Protein AF-A0A9P0ZBB9-F1 (afdb_monomer_lite)

Sequence (266 aa):
MVEVSNIQNALSFEIEGRIISFSVSDFSHIMGFPYDEIVSIVHDNDSERGDIWNTYFPDCKTKVKRRDIKSVFQSIQRGRKPEENIVKLSLLYVLSHAFLAAEGQVSIHSTYLNLVDDLAAFNSYPWGRVIWDDMVGYFKASLKSIESNPSHYNVYGCVIALQVWAFESFPALKVINLAHLVDPCSEPSILKWSSTAKPSSESLKDAIFCNKGFLFTPISQSDSVRELDNPPKPVPLKKKGVSNLLMNLKIDLPHHYLILQQVLMP

Secondary structure (DSSP, 8-state):
-EE--SSTTEEEEEETTEEEEEEHHHHHHHH-----S--------TTPPPHHHHHH-TT-SS--BHHHHHHHHHHHTTS---HHHHHHHHHHHHIIIIIS---TTSBPPHHHHHHTT-HHHHHHS-HHHHHHHHHHHHHHHHHHHHHH-TTS----S-HHHHHHHHHHH-THHHHTTSEEES-TT-SSGGGTEEESSPPPHHHHIIIIIT-TT---------S-S----PPPPPPP------TTGGGG----HHHHHHHHHHHH--

Organism: Cuscuta europaea (NCBI:txid41803)

Foldseek 3Di:
DWDDDPDLFWTWDQFLNDIDIDGLVLLCLQVVADDDPDDDPPPDPLPDAAPLCVPQPVVVPRFDFLLSLVVSLVVPVVDDDPPLSNLLSLVVNCCDPAAQNDDRRDTDRRVSNRVSNPVVSVVPDRSSVVQSNSQVVQVVVQVVVCVVPVPDGDGGGNVLSVVLQCVVFFVLCVVLQQKDFPDPPDPRSSLRIDGPDQDALVSCCPRTRVDSPTGTDHDDPPPDDDDDDDDDDDDDDDDDDDSCPSRPPDDPCPVSVVSCCVNVPD

Structure (mmCIF, N/CA/C/O backbone):
data_AF-A0A9P0ZBB9-F1
#
_entry.id   AF-A0A9P0ZBB9-F1
#
loop_
_atom_site.group_PDB
_atom_site.id
_atom_site.type_symbol
_atom_site.label_atom_id
_atom_site.label_alt_id
_atom_site.label_comp_id
_atom_site.label_asym_id
_atom_site.label_entity_id
_atom_site.label_seq_id
_atom_site.pdbx_PDB_ins_code
_atom_site.Cartn_x
_atom_site.Cartn_y
_atom_site.Cartn_z
_atom_site.occupancy
_atom_site.B_iso_or_equiv
_atom_site.auth_seq_id
_atom_site.auth_comp_id
_atom_site.auth_asym_id
_atom_site.auth_atom_id
_atom_site.pdbx_PDB_model_num
ATOM 1 N N . MET A 1 1 ? -9.066 6.753 19.854 1.00 34.66 1 MET A N 1
ATOM 2 C CA . MET A 1 1 ? -7.807 7.532 19.746 1.00 34.66 1 MET A CA 1
ATOM 3 C C . MET A 1 1 ? -6.799 6.690 18.973 1.00 34.66 1 MET A C 1
ATOM 5 O O . MET A 1 1 ? -6.802 5.492 19.193 1.00 34.66 1 MET A O 1
ATOM 9 N N . VAL A 1 2 ? -6.050 7.221 18.000 1.00 41.28 2 VAL A N 1
ATOM 10 C CA . VAL A 1 2 ? -5.020 6.436 17.296 1.00 41.28 2 VAL A CA 1
ATOM 11 C C . VAL A 1 2 ? -3.707 6.892 17.881 1.00 41.28 2 VAL A C 1
ATOM 13 O O . VAL A 1 2 ? -3.291 8.022 17.642 1.00 41.28 2 VAL A O 1
ATOM 16 N N . GLU A 1 3 ? -3.099 6.041 18.689 1.00 40.53 3 GLU A N 1
ATOM 17 C CA . GLU A 1 3 ? -1.760 6.280 19.195 1.00 40.53 3 GLU A CA 1
ATOM 18 C C . GLU A 1 3 ? -0.821 5.362 18.426 1.00 40.53 3 GLU A C 1
ATOM 20 O O . GLU A 1 3 ? -0.957 4.139 18.428 1.00 40.53 3 GLU A O 1
ATOM 25 N N . VAL A 1 4 ? 0.137 5.956 17.723 1.00 41.62 4 VAL A N 1
ATOM 26 C CA . VAL A 1 4 ? 1.250 5.181 17.186 1.00 41.62 4 VAL A CA 1
ATOM 27 C C . VAL A 1 4 ? 2.273 5.100 18.305 1.00 41.62 4 VAL A C 1
ATOM 29 O O . VAL A 1 4 ? 2.882 6.114 18.652 1.00 41.62 4 VAL A O 1
ATOM 32 N N . SER A 1 5 ? 2.404 3.925 18.920 1.00 35.09 5 SER A N 1
ATOM 33 C CA . SER A 1 5 ? 3.365 3.716 19.998 1.00 35.09 5 SER A CA 1
ATOM 34 C C . SER A 1 5 ? 4.788 3.962 19.488 1.00 35.09 5 SER A C 1
ATOM 36 O O . SER A 1 5 ? 5.097 3.842 18.301 1.00 35.09 5 SER A O 1
ATOM 38 N N . ASN A 1 6 ? 5.673 4.359 20.402 1.00 38.47 6 ASN A N 1
ATOM 39 C CA . ASN A 1 6 ? 7.039 4.798 20.105 1.00 38.47 6 ASN A CA 1
ATOM 40 C C . ASN A 1 6 ? 7.988 3.648 19.691 1.00 38.47 6 ASN A C 1
ATOM 42 O O . ASN A 1 6 ? 9.199 3.833 19.628 1.00 38.47 6 ASN A O 1
ATOM 46 N N . ILE A 1 7 ? 7.439 2.460 19.424 1.00 47.44 7 ILE A N 1
ATOM 47 C CA . ILE A 1 7 ? 8.143 1.280 18.927 1.00 47.44 7 ILE A CA 1
ATOM 48 C C . ILE A 1 7 ? 7.572 1.041 17.527 1.00 47.44 7 ILE A C 1
ATOM 50 O O . ILE A 1 7 ? 6.372 0.827 17.390 1.00 47.44 7 ILE A O 1
ATOM 54 N N . GLN A 1 8 ? 8.408 1.132 16.490 1.00 63.75 8 GLN A N 1
ATOM 55 C CA . GLN A 1 8 ? 8.066 1.129 15.053 1.00 63.75 8 GLN A CA 1
ATOM 56 C C . GLN A 1 8 ? 7.364 -0.147 14.527 1.00 63.75 8 GLN A C 1
ATOM 58 O O . GLN A 1 8 ? 7.341 -0.382 13.325 1.00 63.75 8 GLN A O 1
ATOM 63 N N . ASN A 1 9 ? 6.752 -0.955 15.392 1.00 79.12 9 ASN A N 1
ATOM 64 C CA . ASN A 1 9 ? 6.253 -2.288 15.073 1.00 79.12 9 ASN A CA 1
ATOM 65 C C . ASN A 1 9 ? 4.724 -2.407 15.133 1.00 79.12 9 ASN A C 1
ATOM 67 O O . ASN A 1 9 ? 4.214 -3.483 14.835 1.00 79.12 9 ASN A O 1
ATOM 71 N N . ALA A 1 10 ? 3.979 -1.351 15.503 1.00 85.62 10 ALA A N 1
ATOM 72 C CA . ALA A 1 10 ? 2.513 -1.378 15.460 1.00 85.62 10 ALA A CA 1
ATOM 73 C C . ALA A 1 10 ? 1.832 0.002 15.365 1.00 85.62 10 ALA A C 1
ATOM 75 O O . ALA A 1 10 ? 2.306 1.004 15.903 1.00 85.62 10 ALA A O 1
ATOM 76 N N . LEU A 1 11 ? 0.652 0.028 14.742 1.00 84.56 11 LEU A N 1
ATOM 77 C CA . LEU A 1 11 ? -0.334 1.108 14.816 1.00 84.56 11 LEU A CA 1
ATOM 78 C C . LEU A 1 11 ? -1.410 0.723 15.837 1.00 84.56 11 LEU A C 1
ATOM 80 O O . LEU A 1 11 ? -2.012 -0.337 15.691 1.00 84.56 11 LEU A O 1
ATOM 84 N N . SER A 1 12 ? -1.677 1.555 16.851 1.00 83.12 12 SER A N 1
ATOM 85 C CA . SER A 1 12 ? -2.689 1.244 17.873 1.00 83.12 12 SER A CA 1
ATOM 86 C C . SER A 1 12 ? -3.921 2.137 17.759 1.00 83.12 12 SER A C 1
ATOM 88 O O . SER A 1 12 ? -3.830 3.348 17.559 1.00 83.12 12 SER A O 1
ATOM 90 N N . PHE A 1 13 ? -5.090 1.526 17.912 1.00 80.81 13 PHE A N 1
ATOM 91 C CA . PHE A 1 13 ? -6.401 2.142 17.781 1.00 80.81 13 PHE A CA 1
ATOM 92 C C . PHE A 1 13 ? -7.205 1.874 19.051 1.00 80.81 13 PHE A C 1
ATOM 94 O O . PHE A 1 13 ? -7.458 0.734 19.423 1.00 80.81 13 PHE A O 1
ATOM 101 N N . GLU A 1 14 ? -7.648 2.932 19.711 1.00 80.94 14 GLU A N 1
ATOM 102 C CA . GLU A 1 14 ? -8.638 2.859 20.777 1.00 80.94 14 GLU A CA 1
ATOM 103 C C . GLU A 1 14 ? -10.045 2.960 20.168 1.00 80.94 14 GLU A C 1
ATOM 105 O O . GLU A 1 14 ? -10.412 4.000 19.599 1.00 80.94 14 GLU A O 1
ATOM 110 N N . ILE A 1 15 ? -10.817 1.882 20.325 1.00 80.50 15 ILE A N 1
ATOM 111 C CA . ILE A 1 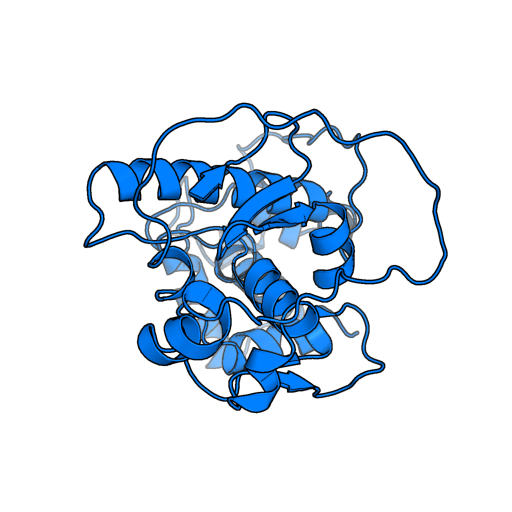15 ? -12.195 1.700 19.856 1.00 80.50 15 ILE A CA 1
ATOM 112 C C . ILE A 1 15 ? -13.056 1.285 21.051 1.00 80.50 15 ILE A C 1
ATOM 114 O O . ILE A 1 15 ? -12.773 0.277 21.695 1.00 80.50 15 ILE A O 1
ATOM 118 N N . GLU A 1 16 ? -14.092 2.070 21.369 1.00 81.88 16 GLU A N 1
ATOM 119 C CA . GLU A 1 16 ? -15.017 1.814 22.492 1.00 81.88 16 GLU A CA 1
ATOM 120 C C . GLU A 1 16 ? -14.306 1.446 23.819 1.00 81.88 16 GLU A C 1
ATOM 122 O O . GLU A 1 16 ? -14.747 0.585 24.578 1.00 81.88 16 GLU A O 1
ATOM 127 N N . GLY A 1 17 ? -13.175 2.107 24.101 1.00 79.69 17 GLY A N 1
ATOM 128 C CA . GLY A 1 17 ? -12.378 1.910 25.319 1.00 79.69 17 GLY A CA 1
ATOM 129 C C . GLY A 1 17 ? -11.438 0.698 25.305 1.00 79.69 17 GLY A C 1
ATOM 130 O O . GLY A 1 17 ? -10.786 0.435 26.314 1.00 79.69 17 GLY A O 1
ATOM 131 N N . ARG A 1 18 ? -11.338 -0.033 24.187 1.00 83.38 18 ARG A N 1
ATOM 132 C CA . ARG A 1 18 ? -10.358 -1.110 23.981 1.00 83.38 18 ARG A CA 1
ATOM 133 C C . ARG A 1 18 ? -9.246 -0.631 23.060 1.00 83.38 18 ARG A C 1
ATOM 135 O O . ARG A 1 18 ? -9.533 -0.013 22.039 1.00 83.38 18 ARG A O 1
ATOM 14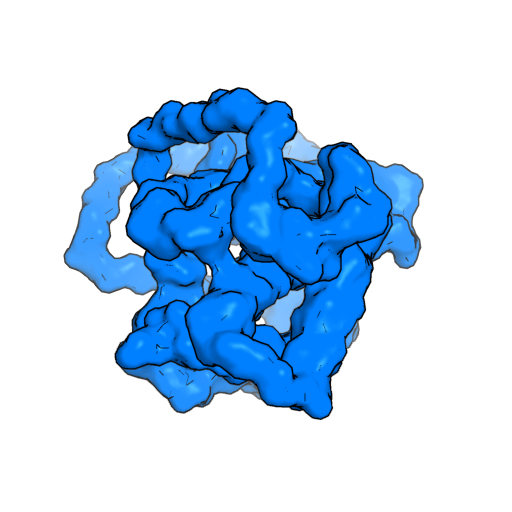2 N N . ILE A 1 19 ? -7.999 -0.951 23.396 1.00 84.38 19 ILE A N 1
ATOM 143 C CA . ILE A 1 19 ? -6.853 -0.737 22.509 1.00 84.38 19 ILE A CA 1
ATOM 144 C C . ILE A 1 19 ? -6.658 -2.007 21.688 1.00 84.38 19 ILE A C 1
ATOM 146 O O . ILE A 1 19 ? -6.503 -3.090 22.248 1.00 84.38 19 ILE A O 1
ATOM 150 N N . ILE A 1 20 ? -6.676 -1.858 20.372 1.00 85.56 20 ILE A N 1
ATOM 151 C CA . ILE A 1 20 ? -6.321 -2.895 19.407 1.00 85.56 20 ILE A CA 1
ATOM 152 C C . ILE A 1 20 ? -5.145 -2.396 18.576 1.00 85.56 20 ILE A C 1
ATOM 154 O O . ILE A 1 20 ? -5.000 -1.190 18.375 1.00 85.56 20 ILE A O 1
ATOM 158 N N . SER A 1 21 ? -4.324 -3.302 18.066 1.00 89.81 21 SER A N 1
ATOM 159 C CA . SER A 1 21 ? -3.125 -2.922 17.326 1.00 89.81 21 SER A CA 1
ATOM 160 C C . SER A 1 21 ? -3.022 -3.699 16.023 1.00 89.81 21 SER A C 1
ATOM 162 O O . SER A 1 21 ? -3.364 -4.875 15.975 1.00 89.81 21 SER A O 1
ATOM 164 N N . PHE A 1 22 ? -2.560 -3.010 14.983 1.00 88.94 22 PHE A N 1
ATOM 165 C CA . PHE A 1 22 ? -2.105 -3.590 13.727 1.00 88.94 22 PHE A CA 1
ATOM 166 C C . PHE A 1 22 ? -0.581 -3.584 13.747 1.00 88.94 22 PHE A C 1
ATOM 168 O O . PHE A 1 22 ? 0.029 -2.512 13.721 1.00 88.94 22 PHE A O 1
ATOM 175 N N . SER A 1 23 ? 0.023 -4.756 13.876 1.00 91.19 23 SER A N 1
ATOM 176 C CA . SER A 1 23 ? 1.467 -4.932 13.982 1.00 91.19 23 SER A CA 1
ATOM 177 C C . SER A 1 23 ? 2.127 -5.157 12.624 1.00 91.19 23 SER A C 1
ATOM 179 O O . SER A 1 23 ? 1.484 -5.472 11.624 1.00 91.19 23 SER A O 1
ATOM 181 N N . VAL A 1 24 ? 3.450 -5.046 12.600 1.00 88.94 24 VAL A N 1
ATOM 182 C CA . VAL A 1 24 ? 4.247 -5.405 11.428 1.00 88.94 24 VAL A CA 1
ATOM 183 C C . VAL A 1 24 ? 4.173 -6.902 11.107 1.00 88.94 24 VAL A C 1
ATOM 185 O O . VAL A 1 24 ? 4.265 -7.297 9.948 1.00 88.94 24 VAL A O 1
ATOM 188 N N . SER A 1 25 ? 3.935 -7.738 12.121 1.00 89.56 25 SER A N 1
ATOM 189 C CA . SER A 1 25 ? 3.688 -9.165 11.922 1.00 89.56 25 SER A CA 1
ATOM 190 C C . SER A 1 25 ? 2.339 -9.404 11.241 1.00 89.56 25 SER A C 1
ATOM 192 O O . SER A 1 25 ? 2.283 -10.167 10.278 1.00 89.56 25 SER A O 1
ATOM 194 N N . ASP A 1 26 ? 1.289 -8.684 11.653 1.00 92.12 26 ASP A N 1
ATOM 195 C CA . ASP A 1 26 ? -0.012 -8.719 10.970 1.00 92.12 26 ASP A CA 1
ATOM 196 C C . ASP A 1 26 ? 0.135 -8.276 9.510 1.00 92.12 26 ASP A C 1
ATOM 198 O O . ASP A 1 26 ? -0.401 -8.906 8.601 1.00 92.12 26 ASP A O 1
ATOM 202 N N . PHE A 1 27 ? 0.907 -7.211 9.267 1.00 91.19 27 PHE A N 1
ATOM 203 C CA . PHE A 1 27 ? 1.213 -6.741 7.918 1.00 91.19 27 PHE A CA 1
ATOM 204 C C . PHE A 1 27 ? 1.924 -7.809 7.079 1.00 91.19 27 PHE A C 1
ATOM 206 O O . PHE A 1 27 ? 1.525 -8.049 5.940 1.00 91.19 27 PHE A O 1
ATOM 213 N N . SER A 1 28 ? 2.949 -8.457 7.637 1.00 88.44 28 SER A N 1
ATOM 214 C CA . SER A 1 28 ? 3.698 -9.524 6.965 1.00 88.44 28 SER A CA 1
ATOM 215 C C . SER A 1 28 ? 2.792 -10.704 6.605 1.00 88.44 28 SER A C 1
ATOM 217 O O . SER A 1 28 ? 2.791 -11.136 5.453 1.00 88.44 28 SER A O 1
ATOM 219 N N . HIS A 1 29 ? 1.945 -11.146 7.540 1.00 87.94 29 HIS A N 1
ATOM 220 C CA . HIS A 1 29 ? 0.952 -12.195 7.303 1.00 87.94 29 HIS A CA 1
ATOM 221 C C . HIS A 1 29 ? -0.036 -11.816 6.189 1.00 87.94 29 HIS A C 1
ATOM 223 O O . HIS A 1 29 ? -0.317 -12.608 5.291 1.00 87.94 29 HIS A O 1
ATOM 229 N N . ILE A 1 30 ? -0.540 -10.581 6.213 1.00 89.88 30 ILE A N 1
ATOM 230 C CA . ILE A 1 30 ? -1.542 -10.120 5.250 1.00 89.88 30 ILE A CA 1
ATOM 231 C C . ILE A 1 30 ? -0.972 -9.972 3.849 1.00 89.88 30 ILE A C 1
ATOM 233 O O . ILE A 1 30 ? -1.601 -10.390 2.876 1.00 89.88 30 ILE A O 1
ATOM 237 N N . MET A 1 31 ? 0.191 -9.340 3.743 1.00 84.00 31 MET A N 1
ATOM 238 C CA . MET A 1 31 ? 0.774 -8.971 2.458 1.00 84.00 31 MET A CA 1
ATOM 239 C C . MET A 1 31 ? 1.669 -10.067 1.877 1.00 84.00 31 MET A C 1
ATOM 241 O O . MET A 1 31 ? 2.007 -9.995 0.700 1.00 84.00 31 MET A O 1
ATOM 245 N N . GLY A 1 32 ? 2.066 -11.058 2.681 1.00 83.81 32 GLY A N 1
ATOM 246 C CA . GLY A 1 32 ? 2.998 -12.116 2.286 1.00 83.81 32 GLY A CA 1
ATOM 247 C C . GLY A 1 32 ? 4.439 -11.646 2.117 1.00 83.81 32 GLY A C 1
ATOM 248 O O . GLY A 1 32 ? 5.256 -12.372 1.557 1.00 83.81 32 GLY A O 1
ATOM 249 N N . PHE A 1 33 ? 4.767 -10.436 2.575 1.00 81.88 33 PHE A N 1
ATOM 250 C CA . PHE A 1 33 ? 6.137 -9.943 2.539 1.00 81.88 33 PHE A CA 1
ATOM 251 C C . PHE A 1 33 ? 6.871 -10.324 3.821 1.00 81.88 33 PHE A C 1
ATOM 253 O O . PHE A 1 33 ? 6.352 -10.047 4.907 1.00 81.88 33 PHE A O 1
ATOM 260 N N . PRO A 1 34 ? 8.091 -10.880 3.734 1.00 73.00 34 PRO A N 1
ATOM 261 C CA . PRO A 1 34 ? 8.923 -11.048 4.913 1.00 73.00 34 PRO A CA 1
ATOM 262 C C . PRO A 1 34 ? 9.259 -9.675 5.503 1.00 73.00 34 PRO A C 1
ATOM 264 O O . PRO A 1 34 ? 9.497 -8.702 4.778 1.00 73.00 34 PRO A O 1
ATOM 267 N N . TYR A 1 35 ? 9.270 -9.597 6.829 1.00 69.62 35 TYR A N 1
ATOM 268 C CA . TYR A 1 35 ? 9.758 -8.434 7.556 1.00 69.62 35 TYR A CA 1
ATOM 269 C C . TYR A 1 35 ? 11.027 -8.832 8.305 1.00 69.62 35 TYR A C 1
ATOM 271 O O . TYR A 1 35 ? 10.975 -9.255 9.457 1.00 69.62 35 TYR A O 1
ATOM 279 N N . ASP A 1 36 ? 12.166 -8.713 7.624 1.00 66.62 36 ASP A N 1
ATOM 280 C CA . ASP A 1 36 ? 13.472 -8.900 8.248 1.00 66.62 36 ASP A CA 1
ATOM 281 C C . ASP A 1 36 ? 13.963 -7.569 8.828 1.00 66.62 36 ASP A C 1
ATOM 283 O O . ASP A 1 36 ? 13.928 -6.513 8.182 1.00 66.62 36 ASP A O 1
ATOM 287 N N . GLU A 1 37 ? 14.434 -7.602 10.077 1.00 56.16 37 GLU A N 1
ATOM 288 C CA . GLU A 1 37 ? 14.826 -6.388 10.793 1.00 56.16 37 GLU A CA 1
ATOM 289 C C . GLU A 1 37 ? 16.028 -5.674 10.158 1.00 56.16 37 GLU A C 1
ATOM 291 O O . GLU A 1 37 ? 16.170 -4.464 10.344 1.00 56.16 37 GLU A O 1
ATOM 296 N N . ILE A 1 38 ? 16.855 -6.382 9.383 1.00 53.47 38 ILE A N 1
ATOM 297 C CA . ILE A 1 38 ? 18.155 -5.903 8.913 1.00 53.47 38 ILE A CA 1
ATOM 298 C C . ILE A 1 38 ? 18.282 -6.141 7.409 1.00 53.47 38 ILE A C 1
ATOM 300 O O . ILE A 1 38 ? 18.845 -7.136 6.965 1.00 53.47 38 ILE A O 1
ATOM 304 N N . VAL A 1 39 ? 17.811 -5.184 6.613 1.00 53.16 39 VAL A N 1
ATOM 305 C CA . VAL A 1 39 ? 18.295 -5.031 5.240 1.00 53.16 39 VAL A CA 1
ATOM 306 C C . VAL A 1 39 ? 18.739 -3.590 5.082 1.00 53.16 39 VAL A C 1
ATOM 308 O O . VAL A 1 39 ? 17.929 -2.664 5.112 1.00 53.16 39 VAL A O 1
ATOM 311 N N . SER A 1 40 ? 20.049 -3.394 4.965 1.00 50.34 40 SER A N 1
ATOM 312 C CA . SER A 1 40 ? 20.622 -2.121 4.549 1.00 50.34 40 SER A CA 1
ATOM 313 C C . SER A 1 40 ? 20.064 -1.816 3.165 1.00 50.34 40 SER A C 1
ATOM 315 O O . SER A 1 40 ? 20.408 -2.500 2.202 1.00 50.34 40 SER A O 1
ATOM 317 N N . ILE A 1 41 ? 19.175 -0.828 3.058 1.00 56.84 41 ILE A N 1
ATOM 318 C CA . ILE A 1 41 ? 18.704 -0.369 1.754 1.00 56.84 41 ILE A CA 1
ATOM 319 C C . ILE A 1 41 ? 19.911 0.266 1.067 1.00 56.84 41 ILE A C 1
ATOM 321 O O . ILE A 1 41 ? 20.318 1.380 1.398 1.00 56.84 41 ILE A O 1
ATOM 325 N N . VAL A 1 42 ? 20.530 -0.472 0.147 1.00 52.59 42 VAL A N 1
ATOM 326 C CA . VAL A 1 42 ? 21.571 0.080 -0.712 1.00 52.59 42 VAL A CA 1
ATOM 327 C C . VAL A 1 42 ? 20.860 0.977 -1.716 1.00 52.59 42 VAL A C 1
ATOM 329 O O . VAL A 1 42 ? 20.185 0.510 -2.631 1.00 52.59 42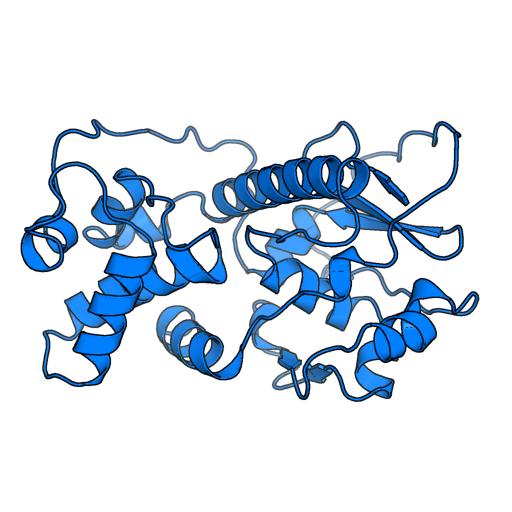 VAL A O 1
ATOM 332 N N . HIS A 1 43 ? 20.954 2.283 -1.494 1.00 53.91 43 HIS A N 1
ATOM 333 C CA . HIS A 1 43 ? 20.591 3.269 -2.498 1.00 53.91 43 HIS A CA 1
ATOM 334 C C . HIS A 1 43 ? 21.732 3.318 -3.509 1.00 53.91 43 HIS A C 1
ATOM 336 O O . HIS A 1 43 ? 22.751 3.963 -3.266 1.00 53.91 43 HIS A O 1
ATOM 342 N N . ASP A 1 44 ? 21.588 2.574 -4.603 1.00 52.06 44 ASP A N 1
ATOM 343 C CA . ASP A 1 44 ? 22.518 2.679 -5.721 1.00 52.06 44 ASP A CA 1
ATOM 344 C C . ASP A 1 44 ? 22.406 4.064 -6.374 1.00 52.06 44 ASP A C 1
ATOM 346 O O . ASP A 1 44 ? 21.359 4.714 -6.286 1.00 52.06 44 ASP A O 1
ATOM 350 N N . ASN A 1 45 ? 23.495 4.534 -6.987 1.00 52.19 45 ASN A N 1
ATOM 351 C CA . ASN A 1 45 ? 23.603 5.887 -7.539 1.00 52.19 45 ASN A CA 1
ATOM 352 C C . ASN A 1 45 ? 22.390 6.247 -8.425 1.00 52.19 45 ASN A C 1
ATOM 354 O O . ASN A 1 45 ? 22.232 5.730 -9.528 1.00 52.19 45 ASN A O 1
ATOM 358 N N . ASP A 1 46 ? 21.580 7.207 -7.963 1.00 57.16 46 ASP A N 1
ATOM 359 C CA . ASP A 1 46 ? 20.346 7.728 -8.588 1.00 57.16 46 ASP A CA 1
ATOM 360 C C . ASP A 1 46 ? 20.533 8.365 -9.990 1.00 57.16 46 ASP A C 1
ATOM 362 O O . ASP A 1 46 ? 19.613 8.980 -10.536 1.00 57.16 46 ASP A O 1
ATOM 366 N N . SER A 1 47 ? 21.728 8.284 -10.580 1.00 60.59 47 SER A N 1
ATOM 367 C CA . SER A 1 47 ? 22.086 8.991 -11.811 1.00 60.59 47 SER A CA 1
ATOM 368 C C . SER A 1 47 ? 21.770 8.232 -13.099 1.00 60.59 47 SER A C 1
ATOM 370 O O . SER A 1 47 ? 21.585 8.882 -14.130 1.00 60.59 47 SER A O 1
ATOM 372 N N . GLU A 1 48 ? 21.698 6.899 -13.078 1.00 78.31 48 GLU A N 1
ATOM 373 C CA . GLU A 1 48 ? 21.454 6.108 -14.292 1.00 78.31 48 GLU A CA 1
ATOM 374 C C . GLU A 1 48 ? 19.985 5.694 -14.413 1.00 78.31 48 GLU A C 1
ATOM 376 O O . GLU A 1 48 ? 19.370 5.192 -13.473 1.00 78.31 48 GLU A O 1
ATOM 381 N N . ARG A 1 49 ? 19.402 5.945 -15.591 1.00 87.38 49 ARG A N 1
ATOM 382 C CA . ARG A 1 49 ? 18.030 5.544 -15.912 1.00 87.38 49 ARG A CA 1
ATOM 383 C C . ARG A 1 49 ? 18.031 4.139 -16.494 1.00 87.38 49 ARG A C 1
ATOM 385 O O . ARG A 1 49 ? 18.685 3.924 -17.514 1.00 87.38 49 ARG A O 1
ATOM 392 N N . GLY A 1 50 ? 17.235 3.256 -15.903 1.00 88.50 50 GLY A N 1
ATOM 393 C CA . GLY A 1 50 ? 16.960 1.931 -16.447 1.00 88.50 50 GLY A CA 1
ATOM 394 C C . GLY A 1 50 ? 16.157 1.946 -17.755 1.00 88.50 50 GLY A C 1
ATOM 395 O O . GLY A 1 50 ? 15.660 2.987 -18.215 1.00 88.50 50 GLY A O 1
ATOM 396 N N . ASP A 1 51 ? 16.021 0.771 -18.361 1.00 91.81 51 ASP A N 1
ATOM 397 C CA . ASP A 1 51 ? 15.388 0.555 -19.663 1.00 91.81 51 ASP A CA 1
ATOM 398 C C . ASP A 1 51 ? 13.898 0.902 -19.645 1.00 91.81 51 ASP A C 1
ATOM 400 O O . ASP A 1 51 ? 13.416 1.590 -20.557 1.00 91.81 51 ASP A O 1
ATOM 404 N N . ILE A 1 52 ? 13.166 0.509 -18.593 1.00 92.12 52 ILE A N 1
ATOM 405 C CA . ILE A 1 52 ? 11.755 0.886 -18.427 1.00 92.12 52 ILE A CA 1
ATOM 406 C C . ILE A 1 52 ? 11.602 2.407 -18.365 1.00 92.12 52 ILE A C 1
ATOM 408 O O . ILE A 1 52 ? 10.698 2.959 -19.006 1.00 92.12 52 ILE A O 1
ATOM 412 N N . TRP A 1 53 ? 12.495 3.105 -17.655 1.00 93.88 53 TRP A N 1
ATOM 413 C CA . TRP A 1 53 ? 12.465 4.566 -17.606 1.00 93.88 53 TRP A CA 1
ATOM 414 C C . TRP A 1 53 ? 12.683 5.158 -18.996 1.00 93.88 53 TRP A C 1
ATOM 416 O O . TRP A 1 53 ? 11.836 5.911 -19.485 1.00 93.88 53 TRP A O 1
ATOM 426 N N . ASN A 1 54 ? 13.789 4.807 -19.652 1.00 92.88 54 ASN A N 1
ATOM 427 C CA . ASN A 1 54 ? 14.159 5.375 -20.949 1.00 92.88 54 ASN A CA 1
ATOM 428 C C . ASN A 1 54 ? 13.104 5.109 -22.030 1.00 92.88 54 ASN A C 1
ATOM 430 O O . ASN A 1 54 ? 12.833 5.983 -22.854 1.00 92.88 54 ASN A O 1
ATOM 434 N N . THR A 1 55 ? 12.474 3.935 -21.994 1.00 93.12 55 THR A N 1
ATOM 435 C CA . THR A 1 55 ? 11.504 3.508 -23.009 1.00 93.12 55 THR A CA 1
ATOM 436 C C . THR A 1 55 ? 10.132 4.156 -22.824 1.00 93.12 55 THR A C 1
ATOM 438 O O . THR A 1 55 ? 9.514 4.572 -23.805 1.00 93.12 55 THR A O 1
ATOM 441 N N . TYR A 1 56 ? 9.627 4.235 -21.588 1.00 92.94 56 TYR A N 1
ATOM 442 C CA . TYR A 1 56 ? 8.229 4.612 -21.328 1.00 92.94 56 TYR A CA 1
ATOM 443 C C . TYR A 1 56 ? 8.053 5.994 -20.703 1.00 92.94 56 TYR A C 1
ATOM 445 O O . TYR A 1 56 ? 6.949 6.538 -20.728 1.00 92.94 56 TYR A O 1
ATOM 453 N N . PHE A 1 57 ? 9.129 6.583 -20.184 1.00 94.25 57 PHE A N 1
ATOM 454 C CA . PHE A 1 57 ? 9.114 7.896 -19.547 1.00 94.25 57 PHE A CA 1
ATOM 455 C C . PHE A 1 57 ? 10.206 8.831 -20.112 1.00 94.25 57 PHE A C 1
ATOM 457 O O . PHE A 1 57 ? 10.905 9.488 -19.333 1.00 94.25 57 PHE A O 1
ATOM 464 N N . PRO A 1 58 ? 10.372 8.945 -21.450 1.00 92.75 58 PRO A N 1
ATOM 465 C CA . PRO A 1 58 ? 11.465 9.720 -22.049 1.00 92.75 58 PRO A CA 1
ATOM 466 C C . PRO A 1 58 ? 11.394 11.216 -21.702 1.00 92.75 58 PRO A C 1
ATOM 468 O O . PRO A 1 58 ? 12.425 11.862 -21.495 1.00 92.75 58 PRO A O 1
ATOM 471 N N . ASP A 1 59 ? 10.179 11.751 -21.558 1.00 92.00 59 ASP A N 1
ATOM 472 C CA . ASP A 1 59 ? 9.935 13.156 -21.211 1.00 92.00 59 ASP A CA 1
ATOM 473 C C . ASP A 1 59 ? 10.180 13.455 -19.718 1.00 92.00 59 ASP A C 1
ATOM 475 O O . ASP A 1 59 ? 10.366 14.610 -19.315 1.00 92.00 59 ASP A O 1
ATOM 479 N N . CYS A 1 60 ? 10.221 12.422 -18.872 1.00 89.19 60 CYS A N 1
ATOM 480 C CA . CYS A 1 60 ? 10.441 12.541 -17.434 1.00 89.19 60 CYS A CA 1
ATOM 481 C C . CYS A 1 60 ? 11.943 12.626 -17.137 1.00 89.19 60 CYS A C 1
ATOM 483 O O . CYS A 1 60 ? 12.602 11.623 -16.863 1.00 89.19 60 CYS A O 1
ATOM 485 N N . LYS A 1 61 ? 12.500 13.845 -17.182 1.00 84.19 61 LYS A N 1
ATOM 486 C CA . LYS A 1 61 ? 13.960 14.035 -17.121 1.00 84.19 61 LYS A CA 1
ATOM 487 C C . LYS A 1 61 ? 14.621 13.648 -15.792 1.00 84.19 61 LYS A C 1
ATOM 489 O O . LYS A 1 61 ? 15.769 13.217 -15.776 1.00 84.19 61 LYS A O 1
ATOM 494 N N . THR A 1 62 ? 13.946 13.873 -14.677 1.00 83.75 62 THR A N 1
ATOM 495 C CA . THR A 1 62 ? 14.551 13.698 -13.343 1.00 83.75 62 THR A CA 1
ATOM 496 C C . THR A 1 62 ? 13.672 12.906 -12.397 1.00 83.75 62 THR A C 1
ATOM 498 O O . THR A 1 62 ? 14.168 12.310 -11.452 1.00 83.75 62 THR A O 1
ATOM 501 N N . LYS A 1 63 ? 12.358 12.918 -12.623 1.00 91.06 63 LYS A N 1
ATOM 502 C CA . LYS A 1 63 ? 11.384 12.261 -11.763 1.00 91.06 63 LYS A CA 1
ATOM 503 C C . LYS A 1 63 ? 10.219 11.765 -12.599 1.00 91.06 63 LYS A C 1
ATOM 505 O O . LYS A 1 63 ? 9.716 12.506 -13.444 1.00 91.06 63 LYS A O 1
ATOM 510 N N . VAL A 1 64 ? 9.750 10.562 -12.298 1.00 94.00 64 VAL A N 1
ATOM 511 C CA . VAL A 1 64 ? 8.491 10.027 -12.823 1.00 94.00 64 VAL A CA 1
ATOM 512 C C . VAL A 1 64 ? 7.422 10.189 -11.749 1.00 94.00 64 VAL A C 1
ATOM 514 O O . VAL A 1 64 ? 7.618 9.789 -10.597 1.00 94.00 64 VAL A O 1
ATOM 517 N N . LYS A 1 65 ? 6.293 10.817 -12.090 1.00 95.56 65 LYS A N 1
ATOM 518 C CA . LYS A 1 65 ? 5.163 10.965 -11.163 1.00 95.56 65 LYS A CA 1
ATOM 519 C C . LYS A 1 65 ? 4.245 9.751 -11.249 1.00 95.56 65 LYS A C 1
ATOM 521 O O . LYS A 1 65 ? 4.097 9.150 -12.311 1.00 95.56 65 LYS A O 1
ATOM 526 N N . ARG A 1 66 ? 3.541 9.437 -10.158 1.00 94.12 66 ARG A N 1
ATOM 527 C CA . ARG A 1 66 ? 2.551 8.342 -10.128 1.00 94.12 66 ARG A CA 1
ATOM 528 C C . ARG A 1 66 ? 1.493 8.470 -11.231 1.00 94.12 66 ARG A C 1
ATOM 530 O O . ARG A 1 66 ? 1.166 7.485 -11.886 1.00 94.12 66 ARG A O 1
ATOM 537 N N . ARG A 1 67 ? 1.030 9.692 -11.530 1.00 93.12 67 ARG A N 1
ATOM 538 C CA . ARG A 1 67 ? 0.104 9.941 -12.655 1.00 93.12 67 ARG A CA 1
ATOM 539 C C . ARG A 1 67 ? 0.679 9.525 -14.019 1.00 93.12 67 ARG A C 1
ATOM 541 O O . ARG A 1 67 ? -0.083 9.087 -14.876 1.00 93.12 67 ARG A O 1
ATOM 548 N N . ASP A 1 68 ? 1.993 9.663 -14.214 1.00 95.19 68 ASP A N 1
ATOM 549 C CA . ASP A 1 68 ? 2.660 9.316 -15.470 1.00 95.19 68 ASP A CA 1
ATOM 550 C C . ASP A 1 68 ? 2.686 7.781 -15.607 1.00 95.19 68 ASP A C 1
ATOM 552 O O . ASP A 1 68 ? 2.299 7.251 -16.648 1.00 95.19 68 ASP A O 1
ATOM 556 N N . ILE A 1 69 ? 2.994 7.060 -14.517 1.00 92.81 69 ILE A N 1
ATOM 557 C CA . ILE A 1 69 ? 2.928 5.584 -14.442 1.00 92.81 69 ILE A CA 1
ATOM 558 C C . ILE A 1 69 ? 1.517 5.084 -14.768 1.00 92.81 69 ILE A C 1
ATOM 560 O O . ILE A 1 69 ? 1.353 4.191 -15.596 1.00 92.81 69 ILE A O 1
ATOM 564 N N . LYS A 1 70 ? 0.481 5.690 -14.171 1.00 90.38 70 LYS A N 1
ATOM 565 C CA . LYS A 1 70 ? -0.919 5.340 -14.455 1.00 90.38 70 LYS A CA 1
ATOM 566 C C . LYS A 1 70 ? -1.276 5.533 -15.928 1.00 90.38 70 LYS A C 1
ATOM 568 O O . LYS A 1 70 ? -1.929 4.672 -16.512 1.00 90.38 70 LYS A O 1
ATOM 573 N N . SER A 1 71 ? -0.848 6.647 -16.523 1.00 91.12 71 SER A N 1
ATOM 574 C CA . SER A 1 71 ? -1.085 6.940 -17.940 1.00 91.12 71 SER A CA 1
ATOM 575 C C . SER A 1 71 ? -0.438 5.889 -18.846 1.00 91.12 71 SER A C 1
ATOM 577 O O . SER A 1 71 ? -1.091 5.363 -19.750 1.00 91.12 71 SER A O 1
ATOM 579 N N . VAL A 1 72 ? 0.823 5.535 -18.573 1.00 91.38 72 VAL A N 1
ATOM 580 C CA . VAL A 1 72 ? 1.543 4.487 -19.310 1.00 91.38 72 VAL A CA 1
ATOM 581 C C . VAL A 1 72 ? 0.835 3.144 -19.159 1.00 91.38 72 VAL A C 1
ATOM 583 O O . VAL A 1 72 ? 0.483 2.539 -20.169 1.00 91.38 72 VAL A O 1
ATOM 586 N N . PHE A 1 73 ? 0.534 2.714 -17.934 1.00 86.94 73 PHE A N 1
ATOM 587 C CA . PHE A 1 73 ? -0.135 1.438 -17.675 1.00 86.94 73 PHE A CA 1
ATOM 588 C C . PHE A 1 73 ? -1.476 1.312 -18.427 1.00 86.94 73 PHE A C 1
ATOM 590 O O . PHE A 1 73 ? -1.724 0.324 -19.119 1.00 86.94 73 PHE A O 1
ATOM 597 N N . GLN A 1 74 ? -2.305 2.362 -18.403 1.00 85.62 74 GLN A N 1
ATOM 598 C CA . GLN A 1 74 ? -3.578 2.398 -19.137 1.00 85.62 74 GLN A CA 1
ATOM 599 C C . GLN A 1 74 ? -3.405 2.366 -20.661 1.00 85.62 74 GLN A C 1
ATOM 601 O O . GLN A 1 74 ? -4.266 1.840 -21.367 1.00 85.62 74 GLN A O 1
ATOM 606 N N . SER A 1 75 ? -2.320 2.940 -21.189 1.00 85.12 75 SER A N 1
ATOM 607 C CA . SER A 1 75 ? -2.023 2.883 -22.626 1.00 85.12 75 SER A CA 1
ATOM 608 C C . SER A 1 75 ? -1.646 1.469 -23.077 1.00 85.12 75 SER A C 1
ATOM 610 O O . SER A 1 75 ? -1.988 1.059 -24.185 1.00 85.12 75 SER A O 1
ATOM 612 N N . ILE A 1 76 ? -1.000 0.703 -22.195 1.00 75.06 76 ILE A N 1
ATOM 613 C CA . ILE A 1 76 ? -0.522 -0.651 -22.475 1.00 75.06 76 ILE A CA 1
ATOM 614 C C . ILE A 1 76 ? -1.668 -1.650 -22.482 1.00 75.06 76 ILE A C 1
ATOM 616 O O . ILE A 1 76 ? -1.720 -2.485 -23.376 1.00 75.06 76 ILE A O 1
ATOM 620 N N . GLN A 1 77 ? -2.646 -1.493 -21.587 1.00 66.38 77 GLN A N 1
ATOM 621 C CA . GLN A 1 77 ? -3.875 -2.296 -21.610 1.00 66.38 77 GLN A CA 1
ATOM 622 C C . GLN A 1 77 ? -4.655 -2.188 -22.934 1.00 66.38 77 GLN A C 1
ATOM 624 O O . GLN A 1 77 ? -5.479 -3.044 -23.238 1.00 66.38 77 GLN A O 1
ATOM 629 N N . ARG A 1 78 ? -4.417 -1.132 -23.723 1.00 71.75 78 ARG A N 1
ATOM 630 C CA . ARG A 1 78 ? -5.108 -0.865 -24.995 1.00 71.75 78 ARG A CA 1
ATOM 631 C C . ARG A 1 78 ? -4.281 -1.229 -26.232 1.00 71.75 78 ARG A C 1
ATOM 633 O O . ARG A 1 78 ? -4.800 -1.126 -27.341 1.00 71.75 78 ARG A O 1
ATOM 640 N N . GLY A 1 79 ? -3.010 -1.597 -26.074 1.00 65.75 79 GLY A N 1
ATOM 641 C CA . GLY A 1 79 ? -2.073 -1.806 -27.180 1.00 65.75 79 GLY A CA 1
ATOM 642 C C . GLY A 1 79 ? -1.401 -3.177 -27.151 1.00 65.75 79 GLY A C 1
ATOM 643 O O . GLY A 1 79 ? -1.508 -3.921 -26.184 1.00 65.75 79 GLY A O 1
ATOM 644 N N . ARG A 1 80 ? -0.659 -3.508 -28.216 1.00 63.31 80 ARG A N 1
ATOM 645 C CA . ARG A 1 80 ? 0.280 -4.642 -28.213 1.00 63.31 80 ARG A CA 1
ATOM 646 C C . ARG A 1 80 ? 1.664 -4.143 -27.794 1.00 63.31 80 ARG A C 1
ATOM 648 O O . ARG A 1 80 ? 2.222 -3.264 -28.452 1.00 63.31 80 ARG A O 1
ATOM 655 N N . LYS A 1 81 ? 2.203 -4.682 -26.703 1.00 68.75 81 LYS A N 1
ATOM 656 C CA . LYS A 1 81 ? 3.558 -4.416 -26.186 1.00 68.75 81 LYS A CA 1
ATOM 657 C C . LYS A 1 81 ? 4.252 -5.748 -25.867 1.00 68.75 81 LYS A C 1
ATOM 659 O O . LYS A 1 81 ? 3.545 -6.744 -25.727 1.00 68.75 81 LYS A O 1
ATOM 664 N N . PRO A 1 82 ? 5.596 -5.787 -25.767 1.00 71.94 82 PRO A N 1
ATOM 665 C CA . PRO A 1 82 ? 6.305 -6.991 -25.334 1.00 71.94 82 PRO A CA 1
ATOM 666 C C . PRO A 1 82 ? 5.828 -7.424 -23.947 1.00 71.94 82 PRO A C 1
ATOM 668 O O . PRO A 1 82 ? 5.786 -6.586 -23.047 1.00 71.94 82 PRO A O 1
ATOM 671 N N . GLU A 1 83 ? 5.492 -8.704 -23.780 1.00 71.75 83 GLU A N 1
ATOM 672 C CA . GLU A 1 83 ? 4.907 -9.246 -22.543 1.00 71.75 83 GLU A CA 1
ATOM 673 C C . GLU A 1 83 ? 5.768 -8.949 -21.306 1.00 71.75 83 GLU A C 1
ATOM 675 O O . GLU A 1 83 ? 5.244 -8.516 -20.283 1.00 71.75 83 GLU A O 1
ATOM 680 N N . GLU A 1 84 ? 7.094 -9.046 -21.425 1.00 73.50 84 GLU A N 1
ATOM 681 C CA . GLU A 1 84 ? 8.032 -8.741 -20.337 1.00 73.50 84 GLU A CA 1
ATOM 682 C C . GLU A 1 84 ? 7.879 -7.303 -19.809 1.00 73.50 84 GLU A C 1
ATOM 684 O O . GLU A 1 84 ? 7.764 -7.072 -18.606 1.00 73.50 84 GLU A O 1
ATOM 689 N N . ASN A 1 85 ? 7.792 -6.320 -20.708 1.00 83.62 85 ASN A N 1
ATOM 690 C CA . ASN A 1 85 ? 7.613 -4.922 -20.315 1.00 83.62 85 ASN A CA 1
ATOM 691 C C . ASN A 1 85 ? 6.237 -4.674 -19.687 1.00 83.62 85 ASN A C 1
ATOM 693 O O . ASN A 1 85 ? 6.102 -3.793 -18.837 1.00 83.62 85 ASN A O 1
ATOM 697 N N . ILE A 1 86 ? 5.218 -5.442 -20.087 1.00 81.31 86 ILE A N 1
ATOM 698 C CA . ILE A 1 86 ? 3.892 -5.384 -19.461 1.00 81.31 86 ILE A CA 1
ATOM 699 C C . ILE A 1 86 ? 3.994 -5.842 -18.006 1.00 81.31 86 ILE A C 1
ATOM 701 O O . ILE A 1 86 ? 3.459 -5.160 -17.133 1.00 81.31 86 ILE A O 1
ATOM 705 N N . VAL A 1 87 ? 4.715 -6.931 -17.725 1.00 79.62 87 VAL A N 1
ATOM 706 C CA . VAL A 1 87 ? 4.936 -7.424 -16.354 1.00 79.62 87 VAL A CA 1
ATOM 707 C C . VAL A 1 87 ? 5.667 -6.376 -15.511 1.00 79.62 87 VAL A C 1
ATOM 709 O O . VAL A 1 87 ? 5.161 -5.981 -14.459 1.00 79.62 87 VAL A O 1
ATOM 712 N N . LYS A 1 88 ? 6.789 -5.837 -16.004 1.00 85.19 88 LYS A N 1
ATOM 713 C CA . LYS A 1 88 ? 7.580 -4.801 -15.307 1.00 85.19 88 LYS A CA 1
ATOM 714 C C . LYS A 1 88 ? 6.758 -3.545 -14.990 1.00 85.19 88 LYS A C 1
ATOM 716 O O . LYS A 1 88 ? 6.801 -3.019 -13.878 1.00 85.19 88 LYS A O 1
ATOM 721 N N . LEU A 1 89 ? 5.942 -3.085 -15.940 1.00 86.81 89 LEU A N 1
ATOM 722 C CA . LEU A 1 89 ? 5.076 -1.916 -15.748 1.00 86.81 89 LEU A CA 1
ATOM 723 C C . LEU A 1 89 ? 3.863 -2.210 -14.861 1.00 86.81 89 LEU A C 1
ATOM 725 O O . LEU A 1 89 ? 3.400 -1.309 -14.163 1.00 86.81 89 LEU A O 1
ATOM 729 N N . SER A 1 90 ? 3.376 -3.452 -14.847 1.00 82.25 90 SER A N 1
ATOM 730 C CA . SER A 1 90 ? 2.329 -3.902 -13.921 1.00 82.25 90 SER A CA 1
ATOM 731 C C . SER A 1 90 ? 2.843 -3.915 -12.484 1.00 82.25 90 SER A C 1
ATOM 733 O O . SER A 1 90 ? 2.200 -3.336 -11.609 1.00 82.25 90 SER A O 1
ATOM 735 N N . LEU A 1 91 ? 4.037 -4.474 -12.258 1.00 83.69 91 LEU A N 1
ATOM 736 C CA . LEU A 1 91 ? 4.743 -4.440 -10.974 1.00 83.69 91 LEU A CA 1
ATOM 737 C C . LEU A 1 91 ? 4.938 -3.001 -10.485 1.00 83.69 91 LEU A C 1
ATOM 739 O O . LEU A 1 91 ? 4.548 -2.664 -9.366 1.00 83.69 91 LEU A O 1
ATOM 743 N N . LEU A 1 92 ? 5.453 -2.122 -11.351 1.00 89.75 92 LEU A N 1
ATOM 744 C CA . LEU A 1 92 ? 5.641 -0.706 -11.036 1.00 89.75 92 LEU A CA 1
ATOM 745 C C . LEU A 1 92 ? 4.313 -0.002 -10.711 1.00 89.75 92 LEU A C 1
ATOM 747 O O . LEU A 1 92 ? 4.241 0.813 -9.786 1.00 89.75 92 LEU A O 1
ATOM 751 N N . TYR A 1 93 ? 3.249 -0.290 -11.465 1.00 88.94 93 TYR A N 1
ATOM 752 C CA . TYR A 1 93 ? 1.926 0.285 -11.229 1.00 88.94 93 TYR A CA 1
ATOM 753 C C . TYR A 1 93 ? 1.361 -0.150 -9.872 1.00 88.94 93 TYR A C 1
ATOM 755 O O . TYR A 1 93 ? 0.968 0.710 -9.081 1.00 88.94 93 TYR A O 1
ATOM 763 N N . VAL A 1 94 ? 1.383 -1.452 -9.573 1.00 84.19 94 VAL A N 1
ATOM 764 C CA . VAL A 1 94 ? 0.932 -2.009 -8.288 1.00 84.19 94 VAL A CA 1
ATOM 765 C C . VAL A 1 94 ? 1.733 -1.420 -7.134 1.00 84.19 94 VAL A C 1
ATOM 767 O O . VAL A 1 94 ?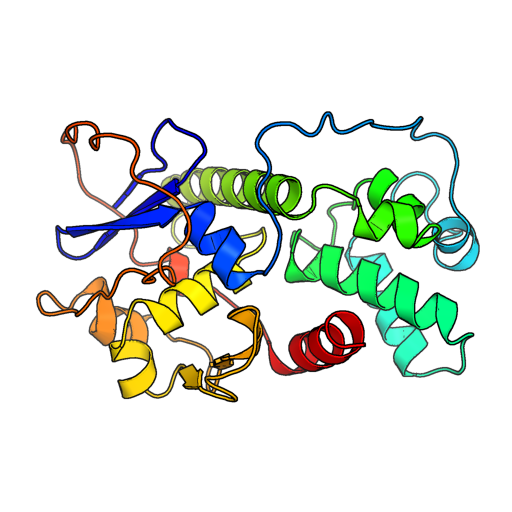 1.145 -0.890 -6.190 1.00 84.19 94 VAL A O 1
ATOM 770 N N . LEU A 1 95 ? 3.062 -1.423 -7.232 1.00 87.44 95 LEU A N 1
ATOM 771 C CA . LEU A 1 95 ? 3.920 -0.858 -6.198 1.00 87.44 95 LEU A CA 1
ATOM 772 C C . LEU A 1 95 ? 3.584 0.618 -5.947 1.00 87.44 95 LEU A C 1
ATOM 774 O O . LEU A 1 95 ? 3.415 1.032 -4.806 1.00 87.44 95 LEU A O 1
ATOM 778 N N . SER A 1 96 ? 3.437 1.412 -7.009 1.00 89.12 96 SER A N 1
ATOM 779 C CA . SER A 1 96 ? 3.218 2.860 -6.906 1.00 89.12 96 SER A CA 1
ATOM 780 C C . SER A 1 96 ? 1.808 3.275 -6.464 1.00 89.12 96 SER A C 1
ATOM 782 O O . SER A 1 96 ? 1.663 4.348 -5.870 1.00 89.12 96 SER A O 1
ATOM 784 N N . HIS A 1 97 ? 0.780 2.471 -6.761 1.00 85.44 97 HIS A N 1
ATOM 785 C CA . HIS A 1 97 ? -0.630 2.832 -6.543 1.00 85.44 97 HIS A CA 1
ATOM 786 C C . HIS A 1 97 ? -1.341 2.004 -5.472 1.00 85.44 97 HIS A C 1
ATOM 788 O O . HIS A 1 97 ? -2.342 2.480 -4.942 1.00 85.44 97 HIS A O 1
ATOM 794 N N . ALA A 1 98 ? -0.854 0.803 -5.150 1.00 82.06 98 ALA A N 1
ATOM 795 C CA . ALA A 1 98 ? -1.437 -0.048 -4.114 1.00 82.06 98 ALA A CA 1
ATOM 796 C C . ALA A 1 98 ? -0.584 -0.066 -2.840 1.00 82.06 98 ALA A C 1
ATOM 798 O O . ALA A 1 98 ? -1.123 0.112 -1.750 1.00 82.06 98 ALA A O 1
ATOM 799 N N . PHE A 1 99 ? 0.733 -0.257 -2.966 1.00 86.19 99 PHE A N 1
ATOM 800 C CA . PHE A 1 99 ? 1.602 -0.478 -1.803 1.00 86.19 99 PHE A CA 1
ATOM 801 C C . PHE A 1 99 ? 2.223 0.814 -1.268 1.00 86.19 99 PHE A C 1
ATOM 803 O O . PHE A 1 99 ? 2.102 1.116 -0.087 1.00 86.19 99 PHE A O 1
ATOM 810 N N . LEU A 1 100 ? 2.810 1.625 -2.145 1.00 89.62 100 LEU A N 1
ATOM 811 C CA . LEU A 1 100 ? 3.394 2.935 -1.835 1.00 89.62 100 LEU A CA 1
ATOM 812 C C . LEU A 1 100 ? 2.473 4.057 -2.328 1.00 89.62 100 LEU A C 1
ATOM 814 O O . LEU A 1 100 ? 2.911 5.027 -2.967 1.00 89.62 100 LEU A O 1
ATOM 818 N N . ALA A 1 101 ? 1.167 3.868 -2.126 1.00 85.31 101 ALA A N 1
ATOM 819 C CA . ALA A 1 101 ? 0.139 4.740 -2.666 1.00 85.31 101 ALA A CA 1
ATOM 820 C C . ALA A 1 101 ? 0.314 6.163 -2.128 1.00 85.31 101 ALA A C 1
ATOM 822 O O . ALA A 1 101 ? 0.382 6.380 -0.924 1.00 85.31 101 ALA A O 1
ATOM 823 N N . ALA A 1 102 ? 0.354 7.146 -3.019 1.00 87.44 102 ALA A N 1
ATOM 824 C CA . ALA A 1 102 ? 0.424 8.557 -2.659 1.00 87.44 102 ALA A CA 1
ATOM 825 C C . ALA A 1 102 ? -0.310 9.397 -3.706 1.00 87.44 102 ALA A C 1
ATOM 827 O O . ALA A 1 102 ? -0.824 8.876 -4.701 1.00 87.44 102 ALA A O 1
ATOM 828 N N . GLU A 1 103 ? -0.340 10.713 -3.510 1.00 85.06 103 GLU A N 1
ATOM 829 C CA . GLU A 1 103 ? -0.947 11.620 -4.478 1.00 85.06 103 GLU A CA 1
ATOM 830 C C . GLU A 1 103 ? -0.287 11.504 -5.862 1.00 85.06 103 GLU A C 1
ATOM 832 O O . GLU A 1 103 ? 0.928 11.348 -5.992 1.00 85.06 103 GLU A O 1
ATOM 837 N N . GLY A 1 104 ? -1.084 11.640 -6.926 1.00 79.69 104 GLY A N 1
ATOM 838 C CA . GLY A 1 104 ? -0.623 11.449 -8.305 1.00 79.69 104 GLY A CA 1
ATOM 839 C C . GLY A 1 104 ? 0.530 12.367 -8.740 1.00 79.69 104 GLY A C 1
ATOM 840 O O . GLY A 1 104 ? 1.258 12.023 -9.672 1.00 79.69 104 GLY A O 1
ATOM 841 N N . GLN A 1 105 ? 0.708 13.521 -8.084 1.00 86.50 105 GLN A N 1
ATOM 842 C CA . GLN A 1 105 ? 1.815 14.452 -8.343 1.00 86.50 105 GLN A CA 1
ATOM 843 C C . GLN A 1 105 ? 3.125 14.060 -7.648 1.00 86.50 105 GLN A C 1
ATOM 845 O O . GLN A 1 105 ? 4.180 14.564 -8.040 1.00 86.50 105 GLN A O 1
ATOM 850 N N . VAL A 1 106 ? 3.075 13.165 -6.656 1.00 89.88 106 VAL A N 1
ATOM 851 C CA . VAL A 1 106 ? 4.250 12.689 -5.922 1.00 89.88 106 VAL A CA 1
ATOM 852 C C . VAL A 1 106 ? 5.020 11.711 -6.799 1.00 89.88 106 VAL A C 1
ATOM 854 O O . VAL A 1 106 ? 4.458 10.779 -7.388 1.00 89.88 106 VAL A O 1
ATOM 857 N N . SER A 1 107 ? 6.326 11.929 -6.886 1.00 92.38 107 SER A N 1
ATOM 858 C CA . SER A 1 107 ? 7.232 11.066 -7.636 1.00 92.38 107 SER A CA 1
ATOM 859 C C . SER A 1 107 ? 7.477 9.745 -6.919 1.00 92.38 107 SER A C 1
ATOM 861 O O . SER A 1 107 ? 7.453 9.686 -5.689 1.00 92.38 107 SER A O 1
ATOM 863 N N . ILE A 1 108 ? 7.683 8.682 -7.691 1.00 91.94 108 ILE A N 1
ATOM 864 C CA . ILE A 1 108 ? 8.236 7.439 -7.152 1.00 91.94 108 ILE A CA 1
ATOM 865 C C . ILE A 1 108 ? 9.762 7.571 -7.050 1.00 91.94 108 ILE A C 1
ATOM 867 O O . ILE A 1 108 ? 10.357 8.342 -7.807 1.00 91.94 108 ILE A O 1
ATOM 871 N N . HIS A 1 109 ? 10.385 6.862 -6.106 1.00 91.12 109 HIS A N 1
ATOM 872 C CA . HIS A 1 109 ? 11.843 6.835 -6.003 1.00 91.12 109 HIS A CA 1
ATOM 873 C C . HIS A 1 109 ? 12.448 6.202 -7.263 1.00 91.12 109 HIS A C 1
ATOM 875 O O . HIS A 1 109 ? 11.947 5.184 -7.745 1.00 91.12 109 HIS A O 1
ATOM 881 N N . SER A 1 110 ? 13.523 6.792 -7.782 1.00 89.62 110 SER A N 1
ATOM 882 C CA . SER A 1 110 ? 14.254 6.341 -8.978 1.00 89.62 110 SER A CA 1
ATOM 883 C C . SER A 1 110 ? 14.703 4.889 -8.864 1.00 89.62 110 SER A C 1
ATOM 885 O O . SER A 1 110 ? 14.485 4.108 -9.785 1.00 89.62 110 SER A O 1
ATOM 887 N N . THR A 1 111 ? 15.211 4.496 -7.695 1.00 89.06 111 THR A N 1
ATOM 888 C CA . THR A 1 111 ? 15.565 3.101 -7.387 1.00 89.06 111 THR A CA 1
ATOM 889 C C . THR A 1 111 ? 14.456 2.109 -7.749 1.00 89.06 111 THR A C 1
ATOM 891 O O . THR A 1 111 ? 14.752 1.074 -8.326 1.00 89.06 111 THR A O 1
ATOM 894 N N . TYR A 1 112 ? 13.177 2.410 -7.491 1.00 89.56 112 TYR A N 1
ATOM 895 C CA . TYR A 1 112 ? 12.084 1.469 -7.786 1.00 89.56 112 TYR A CA 1
ATOM 896 C C . TYR A 1 112 ? 11.788 1.351 -9.287 1.00 89.56 112 TYR A C 1
ATOM 898 O O . TYR A 1 112 ? 11.324 0.307 -9.736 1.00 89.56 112 TYR A O 1
ATOM 906 N N . LEU A 1 113 ? 12.061 2.408 -10.060 1.00 90.38 113 LEU A N 1
ATOM 907 C CA . LEU A 1 113 ? 11.965 2.383 -11.524 1.00 90.38 113 LEU A CA 1
ATOM 908 C C . LEU A 1 113 ? 13.078 1.541 -12.143 1.00 90.38 113 LEU A C 1
ATOM 910 O O . LEU A 1 113 ? 12.828 0.860 -13.127 1.00 90.38 113 LEU A O 1
ATOM 914 N N . ASN A 1 114 ? 14.276 1.581 -11.562 1.00 89.44 114 ASN A N 1
ATOM 915 C CA . ASN A 1 114 ? 15.405 0.784 -12.033 1.00 89.44 114 ASN A CA 1
ATOM 916 C C . ASN A 1 114 ? 15.297 -0.677 -11.567 1.00 89.44 114 ASN A C 1
ATOM 918 O O . ASN A 1 114 ? 15.637 -1.583 -12.315 1.00 89.44 114 ASN A O 1
ATOM 922 N N . LEU A 1 115 ? 14.770 -0.930 -10.362 1.00 87.69 115 LEU A N 1
ATOM 923 C CA . LEU A 1 115 ? 14.600 -2.293 -9.849 1.00 87.69 115 LEU A CA 1
ATOM 924 C C . LEU A 1 115 ? 13.699 -3.147 -10.741 1.00 87.69 115 LEU A C 1
ATOM 926 O O . LEU A 1 115 ? 13.960 -4.330 -10.880 1.00 87.69 115 LEU A O 1
ATOM 930 N N . VAL A 1 116 ? 12.661 -2.586 -11.369 1.00 87.38 116 VAL A N 1
ATOM 931 C CA . VAL A 1 116 ? 11.794 -3.391 -12.250 1.00 87.38 116 VAL A CA 1
ATOM 932 C C . VAL A 1 116 ? 12.498 -3.873 -13.522 1.00 87.38 116 VAL A C 1
ATOM 934 O O . VAL A 1 116 ? 11.987 -4.786 -14.164 1.00 87.38 116 VAL A O 1
ATOM 937 N N . ASP A 1 117 ? 13.657 -3.318 -13.888 1.00 88.44 117 ASP A N 1
ATOM 938 C CA . ASP A 1 117 ? 14.462 -3.848 -14.993 1.00 88.44 117 ASP A CA 1
ATOM 939 C C . ASP A 1 117 ? 15.171 -5.162 -14.622 1.00 88.44 117 ASP A C 1
ATOM 941 O O . ASP A 1 117 ? 15.296 -6.035 -15.486 1.00 88.44 117 ASP A O 1
ATOM 945 N N . ASP A 1 118 ? 15.524 -5.342 -13.343 1.00 84.06 118 ASP A N 1
ATOM 946 C CA . ASP A 1 118 ? 16.101 -6.561 -12.765 1.00 84.06 118 ASP A CA 1
ATOM 947 C C . ASP A 1 118 ? 15.106 -7.219 -11.794 1.00 84.06 118 ASP A C 1
ATOM 949 O O . ASP A 1 118 ? 15.066 -6.938 -10.595 1.00 84.06 118 ASP A O 1
ATOM 953 N N . LEU A 1 119 ? 14.301 -8.151 -12.311 1.00 79.12 119 LEU A N 1
ATOM 954 C CA . LEU A 1 119 ? 13.287 -8.841 -11.510 1.00 79.12 119 LEU A CA 1
ATOM 955 C C . LEU A 1 119 ? 13.879 -9.675 -10.358 1.00 79.12 119 LEU A C 1
ATOM 957 O O . LEU A 1 119 ? 13.189 -9.894 -9.363 1.00 79.12 119 LEU A O 1
ATOM 961 N N . ALA A 1 120 ? 15.134 -10.128 -10.446 1.00 77.00 120 ALA A N 1
ATOM 962 C CA . ALA A 1 120 ? 15.776 -10.854 -9.349 1.00 77.00 120 ALA A CA 1
ATOM 963 C C . ALA A 1 120 ? 16.135 -9.900 -8.198 1.00 77.00 120 ALA A C 1
ATOM 965 O O . ALA A 1 120 ? 15.863 -10.202 -7.030 1.00 77.00 120 ALA A O 1
ATOM 966 N N . ALA A 1 121 ? 16.670 -8.721 -8.522 1.00 79.56 121 ALA A N 1
ATOM 967 C CA . ALA A 1 121 ? 16.883 -7.650 -7.551 1.00 79.56 121 ALA A CA 1
ATOM 968 C C . ALA A 1 121 ? 15.553 -7.130 -6.985 1.00 79.56 121 ALA A C 1
ATOM 970 O O . ALA A 1 121 ? 15.434 -6.929 -5.779 1.00 79.56 121 ALA A O 1
ATOM 971 N N . PHE A 1 122 ? 14.522 -6.979 -7.824 1.00 82.75 122 PHE A N 1
ATOM 972 C CA . PHE A 1 122 ? 13.185 -6.579 -7.386 1.00 82.75 122 PHE A CA 1
ATOM 973 C C . PHE A 1 122 ? 12.598 -7.575 -6.381 1.00 82.75 122 PHE A C 1
ATOM 975 O O . PHE A 1 122 ? 12.099 -7.162 -5.338 1.00 82.75 122 PHE A O 1
ATOM 982 N N . ASN A 1 123 ? 12.663 -8.877 -6.670 1.00 78.31 123 ASN A N 1
ATOM 983 C CA . ASN A 1 123 ? 12.088 -9.917 -5.812 1.00 78.31 123 ASN A CA 1
ATOM 984 C C . ASN A 1 123 ? 12.872 -10.126 -4.509 1.00 78.31 123 ASN A C 1
ATOM 986 O O . ASN A 1 123 ? 12.292 -10.567 -3.521 1.00 78.31 123 ASN A O 1
ATOM 990 N N . SER A 1 124 ? 14.170 -9.809 -4.491 1.00 76.12 124 SER A N 1
ATOM 991 C CA . SER A 1 124 ? 14.997 -9.853 -3.275 1.00 76.12 124 SER A CA 1
ATOM 992 C C . SER A 1 124 ? 14.974 -8.547 -2.473 1.00 76.12 124 SER A C 1
ATOM 994 O O . SER A 1 124 ? 15.513 -8.492 -1.366 1.00 76.12 124 SER A O 1
ATOM 996 N N . TYR A 1 125 ? 14.339 -7.495 -2.998 1.00 78.56 125 TYR A N 1
ATOM 997 C CA . TYR A 1 125 ? 14.238 -6.208 -2.325 1.00 78.56 125 TYR A CA 1
ATOM 998 C C . TYR A 1 125 ? 13.366 -6.310 -1.056 1.00 78.56 125 TYR A C 1
ATOM 1000 O O . TYR A 1 125 ? 12.350 -7.012 -1.069 1.00 78.56 125 TYR A O 1
ATOM 1008 N N . PRO A 1 126 ? 13.694 -5.598 0.043 1.00 83.75 126 PRO A N 1
ATOM 1009 C CA . PRO A 1 126 ? 12.989 -5.712 1.324 1.00 83.75 126 PRO A CA 1
ATOM 1010 C C . PRO A 1 126 ? 11.636 -4.977 1.330 1.00 83.75 126 PRO A C 1
ATOM 1012 O O . PRO A 1 126 ? 11.396 -4.079 2.144 1.00 83.75 126 PRO A O 1
ATOM 1015 N N . TRP A 1 127 ? 10.727 -5.350 0.423 1.00 84.75 127 TRP A N 1
ATOM 1016 C CA . TRP A 1 127 ? 9.424 -4.701 0.242 1.00 84.75 127 TRP A CA 1
ATOM 1017 C C . TRP A 1 127 ? 8.600 -4.659 1.524 1.00 84.75 127 TRP A C 1
ATOM 1019 O O . TRP A 1 127 ? 7.965 -3.642 1.786 1.00 84.75 127 TRP A O 1
ATOM 1029 N N . GLY A 1 128 ? 8.655 -5.706 2.355 1.00 84.88 128 GLY A N 1
ATOM 1030 C CA . GLY A 1 128 ? 7.912 -5.754 3.614 1.00 84.88 128 GLY A CA 1
ATOM 1031 C C . GLY A 1 128 ? 8.234 -4.574 4.529 1.00 84.88 128 GLY A C 1
ATOM 1032 O O . GLY A 1 128 ? 7.334 -3.843 4.936 1.00 84.88 128 GLY A O 1
ATOM 1033 N N . ARG A 1 129 ? 9.527 -4.328 4.775 1.00 85.88 129 ARG A N 1
ATOM 1034 C CA . ARG A 1 129 ? 9.993 -3.189 5.577 1.00 85.88 129 ARG A CA 1
ATOM 1035 C C . ARG A 1 129 ? 9.715 -1.852 4.893 1.00 85.88 129 ARG A C 1
ATOM 1037 O O . ARG A 1 129 ? 9.176 -0.953 5.528 1.00 85.88 129 ARG A O 1
ATOM 1044 N N . VAL A 1 130 ? 10.040 -1.730 3.606 1.00 87.19 130 VAL A N 1
ATOM 1045 C CA . VAL A 1 130 ? 9.878 -0.473 2.853 1.00 87.19 130 VAL A CA 1
ATOM 1046 C C . VAL A 1 130 ? 8.420 -0.015 2.837 1.00 87.19 130 VAL A C 1
ATOM 1048 O O . VAL A 1 130 ? 8.134 1.153 3.095 1.00 87.19 130 VAL A O 1
ATOM 1051 N N . ILE A 1 131 ? 7.492 -0.933 2.567 1.00 90.31 131 ILE A N 1
ATOM 1052 C CA . ILE A 1 131 ? 6.062 -0.632 2.505 1.00 90.31 131 ILE A CA 1
ATOM 1053 C C . ILE A 1 131 ? 5.506 -0.356 3.907 1.00 90.31 131 ILE A C 1
ATOM 1055 O O . ILE A 1 131 ? 4.699 0.561 4.065 1.00 90.31 131 ILE A O 1
ATOM 1059 N N . TRP A 1 132 ? 5.938 -1.108 4.926 1.00 90.75 132 TRP A N 1
ATOM 1060 C CA . TRP A 1 132 ? 5.536 -0.869 6.314 1.00 90.75 132 TRP A CA 1
ATOM 1061 C C . TRP A 1 132 ? 5.956 0.523 6.800 1.00 90.75 132 TRP A C 1
ATOM 1063 O O . TRP A 1 132 ? 5.121 1.282 7.297 1.00 90.75 132 TRP A O 1
ATOM 1073 N N . ASP A 1 133 ? 7.226 0.884 6.610 1.00 89.38 133 ASP A N 1
ATOM 1074 C CA . ASP A 1 133 ? 7.773 2.163 7.063 1.00 89.38 133 ASP A CA 1
ATOM 1075 C C . ASP A 1 133 ? 7.107 3.346 6.334 1.00 89.38 133 ASP A C 1
ATOM 1077 O O . ASP A 1 133 ? 6.719 4.329 6.979 1.00 89.38 133 ASP A O 1
ATOM 1081 N N . ASP A 1 134 ? 6.892 3.232 5.015 1.00 89.25 134 ASP A N 1
ATOM 1082 C CA . ASP A 1 134 ? 6.152 4.221 4.214 1.00 89.25 134 ASP A CA 1
ATOM 1083 C C . ASP A 1 134 ? 4.708 4.376 4.719 1.00 89.25 134 ASP A C 1
ATOM 1085 O O . ASP A 1 134 ? 4.244 5.491 4.987 1.00 89.25 134 ASP A O 1
ATOM 1089 N N . MET A 1 135 ? 4.016 3.255 4.952 1.00 89.50 135 MET A N 1
ATOM 1090 C CA . MET A 1 135 ? 2.656 3.249 5.481 1.00 89.50 135 MET A CA 1
ATOM 1091 C C . MET A 1 135 ? 2.587 3.916 6.862 1.00 89.50 135 MET A C 1
ATOM 1093 O O . MET A 1 135 ? 1.791 4.837 7.058 1.00 89.50 135 MET A O 1
ATOM 1097 N N . VAL A 1 136 ? 3.427 3.518 7.821 1.00 89.19 136 VAL A N 1
ATOM 1098 C CA . VAL A 1 136 ? 3.458 4.124 9.164 1.00 89.19 136 VAL A CA 1
ATOM 1099 C C . VAL A 1 136 ? 3.756 5.626 9.080 1.00 89.19 136 VAL A C 1
ATOM 1101 O O . VAL A 1 136 ? 3.132 6.419 9.799 1.00 89.19 136 VAL A O 1
ATOM 1104 N N . GLY A 1 137 ? 4.662 6.038 8.189 1.00 88.69 137 GLY A N 1
ATOM 1105 C CA . GLY A 1 137 ? 4.974 7.441 7.918 1.00 88.69 137 GLY A CA 1
ATOM 1106 C C . GLY A 1 137 ? 3.749 8.241 7.464 1.00 88.69 137 GLY A C 1
ATOM 1107 O O . GLY A 1 137 ? 3.413 9.261 8.081 1.00 88.69 137 GLY A O 1
ATOM 1108 N N . TYR A 1 138 ? 3.032 7.755 6.447 1.00 85.94 138 TYR A N 1
ATOM 1109 C CA . TYR A 1 138 ? 1.811 8.403 5.958 1.00 85.94 138 TYR A CA 1
ATOM 1110 C C . TYR A 1 138 ? 0.686 8.416 6.989 1.00 85.94 138 TYR A C 1
ATOM 1112 O O . TYR A 1 138 ? -0.029 9.416 7.094 1.00 85.94 138 TYR A O 1
ATOM 1120 N N . PHE A 1 139 ? 0.537 7.358 7.786 1.00 82.25 139 PHE A N 1
ATOM 1121 C CA . PHE A 1 139 ? -0.459 7.316 8.854 1.00 82.25 139 PHE A CA 1
ATOM 1122 C C . PHE A 1 139 ? -0.183 8.375 9.919 1.00 82.25 139 PHE A C 1
ATOM 1124 O O . PHE A 1 139 ? -1.076 9.155 10.253 1.00 82.25 139 PHE A O 1
ATOM 1131 N N . LYS A 1 140 ? 1.067 8.491 10.382 1.00 83.44 140 LYS A N 1
ATOM 1132 C CA . LYS A 1 140 ? 1.473 9.547 11.324 1.00 83.44 140 LYS A CA 1
ATOM 1133 C C . LYS A 1 140 ? 1.216 10.945 10.758 1.00 83.44 140 LYS A C 1
ATOM 1135 O O . LYS A 1 140 ? 0.722 11.812 11.479 1.00 83.44 140 LYS A O 1
ATOM 1140 N N . ALA A 1 141 ? 1.531 11.174 9.483 1.00 83.38 141 ALA A N 1
ATOM 1141 C CA . ALA A 1 141 ? 1.267 12.453 8.824 1.00 83.38 141 ALA A CA 1
ATOM 1142 C C . ALA A 1 141 ? -0.240 12.748 8.714 1.00 83.38 141 ALA A C 1
ATOM 1144 O O . ALA A 1 141 ? -0.677 13.864 8.995 1.00 83.38 141 ALA A O 1
ATOM 1145 N N . SER A 1 142 ? -1.039 11.733 8.376 1.00 77.62 142 SER A N 1
ATOM 1146 C CA . SER A 1 142 ? -2.496 11.842 8.257 1.00 77.62 142 SER A CA 1
ATOM 1147 C C . SER A 1 142 ? -3.148 12.176 9.598 1.00 77.62 142 SER A C 1
ATOM 1149 O O . SER A 1 142 ? -4.015 13.043 9.648 1.00 77.62 142 SER A O 1
ATOM 1151 N N . LEU A 1 143 ? -2.697 11.563 10.698 1.00 74.06 143 LEU A N 1
ATOM 1152 C CA . LEU A 1 143 ? -3.198 11.862 12.045 1.00 74.06 143 LEU A CA 1
ATOM 1153 C C . LEU A 1 143 ? -2.967 13.328 12.428 1.00 74.06 143 LEU A C 1
ATOM 1155 O O . LEU A 1 143 ? -3.911 14.009 12.825 1.00 74.06 143 LEU A O 1
ATOM 1159 N N . LYS A 1 144 ? -1.759 13.852 12.192 1.00 78.38 144 LYS A N 1
ATOM 1160 C CA . LYS A 1 144 ? -1.455 15.280 12.406 1.00 78.38 144 LYS A CA 1
ATOM 1161 C C . LYS A 1 144 ? -2.337 16.195 11.549 1.00 78.38 144 LYS A C 1
ATOM 1163 O O . LYS A 1 144 ? -2.784 17.250 12.002 1.00 78.38 144 LYS A O 1
ATOM 1168 N N . SER A 1 145 ? -2.603 15.791 10.304 1.00 74.56 145 SER A N 1
ATOM 1169 C CA . SER A 1 145 ? -3.491 16.537 9.407 1.00 74.56 145 SER A CA 1
ATOM 1170 C C . SER A 1 145 ? -4.931 16.558 9.917 1.00 74.56 145 SER A C 1
ATOM 1172 O O . SER A 1 145 ? -5.590 17.583 9.792 1.00 74.56 145 SER A O 1
ATOM 1174 N N . ILE A 1 146 ? -5.422 15.461 10.496 1.00 73.12 146 ILE A N 1
ATOM 1175 C CA . ILE A 1 146 ? -6.791 15.356 11.027 1.00 73.12 146 ILE A CA 1
ATOM 1176 C C . ILE A 1 146 ? -6.972 16.223 12.265 1.00 73.12 146 ILE A C 1
ATOM 1178 O O . ILE A 1 146 ? -8.002 16.881 12.398 1.00 73.12 146 ILE A O 1
ATOM 1182 N N . GLU A 1 147 ? -5.974 16.255 13.147 1.00 74.62 147 GLU A N 1
ATOM 1183 C CA . GLU A 1 147 ? -5.970 17.144 14.314 1.00 74.62 147 GLU A CA 1
ATOM 1184 C C . GLU A 1 147 ? -6.067 18.617 13.899 1.00 74.62 147 GLU A C 1
ATOM 1186 O O . GLU A 1 147 ? -6.723 19.412 14.571 1.00 74.62 147 GLU A O 1
ATOM 1191 N N . SER A 1 148 ? -5.457 18.964 12.762 1.00 79.12 148 SER A N 1
ATOM 1192 C CA . SER A 1 148 ? -5.444 20.328 12.228 1.00 79.12 148 SER A CA 1
ATOM 1193 C C . SER A 1 148 ? -6.693 20.665 11.401 1.00 79.12 148 SER A C 1
ATOM 1195 O O . SER A 1 148 ? -7.199 21.783 11.479 1.00 79.12 148 SER A O 1
ATOM 1197 N N . ASN A 1 149 ? -7.191 19.723 10.593 1.00 75.69 149 ASN A N 1
ATOM 1198 C CA . ASN A 1 149 ? -8.346 19.907 9.714 1.00 75.69 149 ASN A CA 1
ATOM 1199 C C . ASN A 1 149 ? -9.164 18.602 9.561 1.00 75.69 149 ASN A C 1
ATOM 1201 O O . ASN A 1 149 ? -8.962 17.831 8.618 1.00 75.69 149 ASN A O 1
ATOM 1205 N N . PRO A 1 150 ? -10.121 18.338 10.466 1.00 69.25 150 PRO A N 1
ATOM 1206 C CA . PRO A 1 150 ? -10.809 17.048 10.548 1.00 69.25 150 PRO A CA 1
ATOM 1207 C C . PRO A 1 150 ? -11.838 16.789 9.433 1.00 69.25 150 PRO A C 1
ATOM 1209 O O . PRO A 1 150 ? -12.336 15.665 9.322 1.00 69.25 150 PRO A O 1
ATOM 1212 N N . SER A 1 151 ? -12.189 17.798 8.627 1.00 63.78 151 SER A N 1
ATOM 1213 C CA . SER A 1 151 ? -13.189 17.679 7.555 1.00 63.78 151 SER A CA 1
ATOM 1214 C C . SER A 1 151 ? -12.612 17.177 6.230 1.00 63.78 151 SER A C 1
ATOM 1216 O O . SER A 1 151 ? -13.343 16.573 5.445 1.00 63.78 151 SER A O 1
ATOM 1218 N N . HIS A 1 152 ? -11.314 17.381 5.983 1.00 63.75 152 HIS A N 1
ATOM 1219 C CA . HIS A 1 152 ? -10.659 17.000 4.733 1.00 63.75 152 HIS A CA 1
ATOM 1220 C C . HIS A 1 152 ? -9.248 16.478 4.996 1.00 63.75 152 HIS A C 1
ATOM 1222 O O . HIS A 1 152 ? -8.328 17.244 5.272 1.00 63.75 152 HIS A O 1
ATOM 1228 N N . TYR A 1 153 ? -9.065 15.170 4.855 1.00 67.25 153 TYR A N 1
ATOM 1229 C CA . TYR A 1 153 ? -7.753 14.537 4.872 1.00 67.25 153 TYR A CA 1
ATOM 1230 C C . TYR A 1 153 ? -7.753 13.362 3.896 1.00 67.25 153 TYR A C 1
ATOM 1232 O O . TYR A 1 153 ? -8.785 12.733 3.650 1.00 67.25 153 TYR A O 1
ATOM 1240 N N . ASN A 1 154 ? -6.576 13.071 3.356 1.00 69.88 154 ASN A N 1
ATOM 1241 C CA . ASN A 1 154 ? -6.321 11.870 2.578 1.00 69.88 154 ASN A CA 1
ATOM 1242 C C . ASN A 1 154 ? -5.422 10.955 3.402 1.00 69.88 154 ASN A C 1
ATOM 1244 O O . ASN A 1 154 ? -4.525 11.435 4.092 1.00 69.88 154 ASN A O 1
ATOM 1248 N N . VAL A 1 155 ? -5.668 9.651 3.319 1.00 73.69 155 VAL A N 1
ATOM 1249 C CA . VAL A 1 155 ? -4.788 8.630 3.891 1.00 73.69 155 VAL A CA 1
ATOM 1250 C C . VAL A 1 155 ? -4.066 7.954 2.736 1.00 73.69 155 VAL A C 1
ATOM 1252 O O . VAL A 1 155 ? -4.700 7.529 1.770 1.00 73.69 155 VAL A O 1
ATOM 1255 N N . TYR A 1 156 ? -2.746 7.901 2.841 1.00 83.50 156 TYR A N 1
ATOM 1256 C CA . TYR A 1 156 ? -1.832 7.331 1.855 1.00 83.50 156 TYR A CA 1
ATOM 1257 C C . TYR A 1 156 ? -1.056 6.152 2.473 1.00 83.50 156 TYR A C 1
ATOM 1259 O O . TYR A 1 156 ? -1.231 5.842 3.654 1.00 83.50 156 TYR A O 1
ATOM 1267 N N . GLY A 1 157 ? -0.217 5.494 1.675 1.00 87.19 157 GLY A N 1
ATOM 1268 C CA . GLY A 1 157 ? 0.483 4.254 2.017 1.00 87.19 157 GLY A CA 1
ATOM 1269 C C . GLY A 1 157 ? -0.324 2.998 1.669 1.00 87.19 157 GLY A C 1
ATOM 1270 O O . GLY A 1 157 ? -1.329 3.060 0.957 1.00 87.19 157 GLY A O 1
ATOM 1271 N N . CYS A 1 158 ? 0.103 1.846 2.188 1.00 88.44 158 CYS A N 1
ATOM 1272 C CA . CYS A 1 158 ? -0.487 0.533 1.898 1.00 88.44 158 CYS A CA 1
ATOM 1273 C C . CYS A 1 158 ? -1.822 0.297 2.626 1.00 88.44 158 CYS A C 1
ATOM 1275 O O . CYS A 1 158 ? -1.961 -0.593 3.466 1.00 88.44 158 CYS A O 1
ATOM 1277 N N . VAL A 1 159 ? -2.842 1.102 2.329 1.00 85.75 159 VAL A N 1
ATOM 1278 C CA . VAL A 1 159 ? -4.102 1.054 3.086 1.00 85.75 159 VAL A CA 1
ATOM 1279 C C . VAL A 1 159 ? -4.907 -0.232 2.834 1.00 85.75 159 VAL A C 1
ATOM 1281 O O . VAL A 1 159 ? -5.761 -0.598 3.641 1.00 85.75 159 VAL A O 1
ATOM 1284 N N . ILE A 1 160 ? -4.592 -0.971 1.764 1.00 84.94 160 ILE A N 1
ATOM 1285 C CA . ILE A 1 160 ? -5.154 -2.305 1.509 1.00 84.94 160 ILE A CA 1
ATOM 1286 C C . ILE A 1 160 ? -4.803 -3.301 2.625 1.00 84.94 160 ILE A C 1
ATOM 1288 O O . ILE A 1 160 ? -5.659 -4.099 3.001 1.00 84.94 160 ILE A O 1
ATOM 1292 N N . ALA A 1 161 ? -3.609 -3.200 3.222 1.00 89.62 161 ALA A N 1
ATOM 1293 C CA . ALA A 1 161 ? -3.204 -4.065 4.328 1.00 89.62 161 ALA A CA 1
ATOM 1294 C C . ALA A 1 161 ? -4.115 -3.870 5.551 1.00 89.62 161 ALA A C 1
ATOM 1296 O O . ALA A 1 161 ? -4.603 -4.834 6.132 1.00 89.62 161 ALA A O 1
ATOM 1297 N N . LEU A 1 162 ? -4.434 -2.615 5.888 1.00 86.81 162 LEU A N 1
ATOM 1298 C CA . LEU A 1 162 ? -5.363 -2.297 6.978 1.00 86.81 162 LEU A CA 1
ATOM 1299 C C . LEU A 1 162 ? -6.796 -2.720 6.688 1.00 86.81 162 LEU A C 1
ATOM 1301 O O . LEU A 1 162 ? -7.527 -3.091 7.605 1.00 86.81 162 LEU A O 1
ATOM 1305 N N . GLN A 1 163 ? -7.214 -2.634 5.428 1.00 86.81 163 GLN A N 1
ATOM 1306 C CA . GLN A 1 163 ? -8.542 -3.073 5.032 1.00 86.81 163 GLN A CA 1
ATOM 1307 C C . GLN A 1 163 ? -8.691 -4.587 5.223 1.00 86.81 163 GLN A C 1
ATOM 1309 O O . GLN A 1 163 ? -9.669 -5.025 5.826 1.00 86.81 163 GLN A O 1
ATOM 1314 N N . VAL A 1 164 ? -7.711 -5.373 4.770 1.00 88.50 164 VAL A N 1
ATOM 1315 C CA . VAL A 1 164 ? -7.708 -6.828 4.971 1.00 88.50 164 VAL A CA 1
ATOM 1316 C C . VAL A 1 164 ? -7.591 -7.168 6.454 1.00 88.50 164 VAL A C 1
ATOM 1318 O O . VAL A 1 164 ? -8.388 -7.963 6.941 1.00 88.50 164 VAL A O 1
ATOM 1321 N N . TRP A 1 165 ? -6.714 -6.491 7.203 1.00 91.38 165 TRP A N 1
ATOM 1322 C CA . TRP A 1 165 ? -6.630 -6.639 8.661 1.00 91.38 165 TRP A CA 1
ATOM 1323 C C . TRP A 1 165 ? -7.987 -6.438 9.334 1.00 91.38 165 TRP A C 1
ATOM 1325 O O . TRP A 1 165 ? -8.381 -7.230 10.191 1.00 91.38 165 TRP A O 1
ATOM 1335 N N . ALA A 1 166 ? -8.741 -5.420 8.914 1.00 88.94 166 ALA A N 1
ATOM 1336 C CA . ALA A 1 166 ? -10.073 -5.186 9.443 1.00 88.94 166 ALA A CA 1
ATOM 1337 C C . ALA A 1 166 ? -11.043 -6.327 9.083 1.00 88.94 166 ALA A C 1
ATOM 1339 O O . ALA A 1 166 ? -11.844 -6.738 9.922 1.00 88.94 166 ALA A O 1
ATOM 1340 N N . PHE A 1 167 ? -10.970 -6.868 7.865 1.00 89.12 167 PHE A N 1
ATOM 1341 C CA .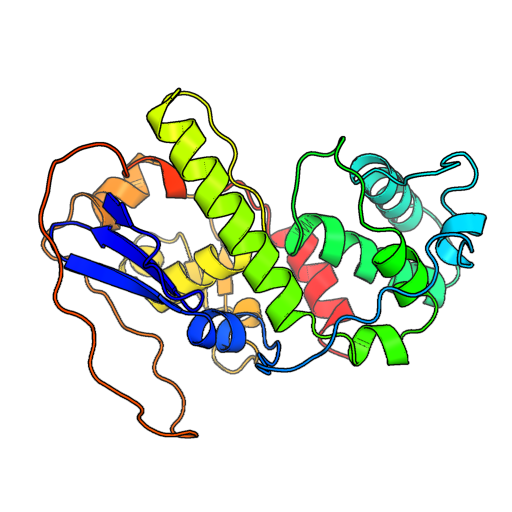 PHE A 1 167 ? -11.807 -7.994 7.439 1.00 89.12 167 PHE A CA 1
ATOM 1342 C C . PHE A 1 167 ? -11.538 -9.271 8.244 1.00 89.12 167 PHE A C 1
ATOM 1344 O O . PHE A 1 167 ? -12.489 -9.975 8.597 1.00 89.12 167 PHE A O 1
ATOM 1351 N N . GLU A 1 168 ? -10.274 -9.540 8.579 1.00 90.62 168 GLU A N 1
ATOM 1352 C CA . GLU A 1 168 ? -9.893 -10.687 9.412 1.00 90.62 168 GLU A CA 1
ATOM 1353 C C . GLU A 1 168 ? -10.280 -10.471 10.875 1.00 90.62 168 GLU A C 1
ATOM 1355 O O . GLU A 1 168 ? -10.793 -11.382 11.526 1.00 90.62 168 GLU A O 1
ATOM 1360 N N . SER A 1 169 ? -10.094 -9.245 11.370 1.00 91.50 169 SER A N 1
ATOM 1361 C CA . SER A 1 169 ? -10.186 -8.960 12.800 1.00 91.50 169 SER A CA 1
ATOM 1362 C C . SER A 1 169 ? -11.585 -8.598 13.286 1.00 91.50 169 SER A C 1
ATOM 1364 O O . SER A 1 169 ? -11.876 -8.762 14.471 1.00 91.50 169 SER A O 1
ATOM 1366 N N . PHE A 1 170 ? -12.468 -8.105 12.410 1.00 89.25 170 PHE A N 1
ATOM 1367 C CA . PHE A 1 170 ? -13.822 -7.679 12.774 1.00 89.25 170 PHE A CA 1
ATOM 1368 C C . PHE A 1 170 ? -14.884 -8.504 12.039 1.00 89.25 170 PHE A C 1
ATOM 1370 O O . PHE A 1 170 ? -15.331 -8.122 10.950 1.00 89.25 170 PHE A O 1
ATOM 1377 N N . PRO A 1 171 ? -15.399 -9.585 12.659 1.00 91.19 171 PRO A N 1
ATOM 1378 C CA . PRO A 1 171 ? -16.442 -10.422 12.064 1.00 91.19 171 PRO A CA 1
ATOM 1379 C C . PRO A 1 171 ? -17.689 -9.641 11.629 1.00 91.19 171 PRO A C 1
ATOM 1381 O O . PRO A 1 171 ? -18.345 -10.009 10.654 1.00 91.19 171 PRO A O 1
ATOM 1384 N N . ALA A 1 172 ? -17.989 -8.529 12.311 1.00 88.62 172 ALA A N 1
ATOM 1385 C CA . ALA A 1 172 ? -19.103 -7.645 11.982 1.00 88.62 172 ALA A CA 1
ATOM 1386 C C . ALA A 1 172 ? -19.071 -7.159 10.522 1.00 88.62 172 ALA A C 1
ATOM 1388 O O . ALA A 1 172 ? -20.131 -7.040 9.917 1.00 88.62 172 ALA A O 1
ATOM 1389 N N . LEU A 1 173 ? -17.887 -6.951 9.926 1.00 85.88 173 LEU A N 1
ATOM 1390 C CA . LEU A 1 173 ? -17.751 -6.497 8.534 1.00 85.88 173 LEU A CA 1
ATOM 1391 C C . LEU A 1 173 ? -18.255 -7.525 7.516 1.00 85.88 173 LEU A C 1
ATOM 1393 O O . LEU A 1 173 ? -18.768 -7.140 6.464 1.00 85.88 173 LEU A O 1
ATOM 1397 N N . LYS A 1 174 ? -18.173 -8.819 7.846 1.00 88.19 174 LYS A N 1
ATOM 1398 C CA . LYS A 1 174 ? -18.797 -9.881 7.045 1.00 88.19 174 LYS A CA 1
ATOM 1399 C C . LYS A 1 174 ? -20.311 -9.865 7.204 1.00 88.19 174 LYS A C 1
ATOM 1401 O O . LYS A 1 174 ? -21.030 -9.956 6.219 1.00 88.19 174 LYS A O 1
ATOM 1406 N N . VAL A 1 175 ? -20.790 -9.700 8.440 1.00 88.56 175 VAL A N 1
ATOM 1407 C CA . VAL A 1 175 ? -22.229 -9.674 8.761 1.00 88.56 175 VAL A CA 1
ATOM 1408 C C . VAL A 1 175 ? -22.945 -8.550 8.009 1.00 88.56 175 VAL A C 1
ATOM 1410 O O . VAL A 1 175 ? -24.051 -8.752 7.518 1.00 88.56 175 VAL A O 1
ATOM 1413 N N . ILE A 1 176 ? -22.303 -7.387 7.870 1.00 85.31 176 ILE A N 1
ATOM 1414 C CA . ILE A 1 176 ? -22.857 -6.250 7.121 1.00 85.31 176 ILE A CA 1
ATOM 1415 C C . ILE A 1 176 ? -22.520 -6.270 5.620 1.00 85.31 176 ILE A C 1
ATOM 1417 O O . ILE A 1 176 ? -22.713 -5.262 4.946 1.00 85.31 176 ILE A O 1
ATOM 1421 N N . ASN A 1 177 ? -22.030 -7.396 5.086 1.00 84.31 177 ASN A N 1
ATOM 1422 C CA . ASN A 1 177 ? -21.684 -7.583 3.672 1.00 84.31 177 ASN A CA 1
ATOM 1423 C C . ASN A 1 177 ? -20.729 -6.512 3.115 1.00 84.31 177 ASN A C 1
ATOM 1425 O O . ASN A 1 177 ? -20.909 -6.048 1.988 1.00 84.31 177 ASN A O 1
ATOM 1429 N N . LEU A 1 178 ? -19.714 -6.107 3.885 1.00 80.12 178 LEU A N 1
ATOM 1430 C CA . LEU A 1 178 ? -18.603 -5.289 3.374 1.00 80.12 178 LEU A CA 1
ATOM 1431 C C . LEU A 1 178 ? -17.413 -6.138 2.916 1.00 80.12 178 LEU A C 1
ATOM 1433 O O . LEU A 1 178 ? -16.612 -5.680 2.104 1.00 80.12 178 LEU A O 1
ATOM 1437 N N . ALA A 1 179 ? -17.308 -7.365 3.424 1.00 83.69 179 ALA A N 1
ATOM 1438 C CA . ALA A 1 179 ? -16.248 -8.301 3.092 1.00 83.69 179 ALA A CA 1
ATOM 1439 C C . ALA A 1 179 ? -16.799 -9.718 2.965 1.00 83.69 179 ALA A C 1
ATOM 1441 O O . ALA A 1 179 ? -17.642 -10.135 3.760 1.00 83.69 179 ALA A O 1
ATOM 1442 N N . HIS A 1 180 ? -16.265 -10.480 2.018 1.00 83.19 180 HIS A N 1
ATOM 1443 C CA . HIS A 1 180 ? -16.476 -11.922 1.948 1.00 83.19 180 HIS A CA 1
ATOM 1444 C C . HIS A 1 180 ? -15.160 -12.638 1.655 1.00 83.19 180 HIS A C 1
ATOM 1446 O O . HIS A 1 180 ? -14.235 -12.062 1.077 1.00 83.19 180 HIS A O 1
ATOM 1452 N N . LEU A 1 181 ? -15.098 -13.896 2.087 1.00 84.06 181 LEU A N 1
ATOM 1453 C CA . LEU A 1 181 ? -14.001 -14.795 1.762 1.00 84.06 181 LEU A CA 1
ATOM 1454 C C . LEU A 1 181 ? -14.199 -15.313 0.336 1.00 84.06 181 LEU A C 1
ATOM 1456 O O . LEU A 1 181 ? -15.262 -15.845 0.019 1.00 84.06 181 LEU A O 1
ATOM 1460 N N . VAL A 1 182 ? -13.183 -15.131 -0.499 1.00 80.19 182 VAL A N 1
ATOM 1461 C CA . VAL A 1 182 ? -13.110 -15.651 -1.868 1.00 80.19 182 VAL A CA 1
ATOM 1462 C C . VAL A 1 182 ? -12.554 -17.068 -1.832 1.00 80.19 182 VAL A C 1
ATOM 1464 O O . VAL A 1 182 ? -13.204 -17.998 -2.297 1.00 80.19 182 VAL A O 1
ATOM 1467 N N . ASP A 1 183 ? -11.385 -17.227 -1.218 1.00 78.06 183 ASP A N 1
ATOM 1468 C CA . ASP A 1 183 ? -10.723 -18.511 -1.029 1.00 78.06 183 ASP A CA 1
ATOM 1469 C C . ASP A 1 183 ? -10.064 -18.545 0.359 1.00 78.06 183 ASP A C 1
ATOM 1471 O O . ASP A 1 183 ? -9.049 -17.884 0.571 1.00 78.06 183 ASP A O 1
ATOM 1475 N N . PRO A 1 184 ? -10.625 -19.294 1.324 1.00 82.31 184 PRO A N 1
ATOM 1476 C CA . PRO A 1 184 ? -10.055 -19.419 2.664 1.00 82.31 184 PRO A CA 1
ATOM 1477 C C . PRO A 1 184 ? -8.656 -20.052 2.708 1.00 82.31 184 PRO A C 1
ATOM 1479 O O . PRO A 1 184 ? -7.966 -19.890 3.713 1.00 82.31 184 PRO A O 1
ATOM 1482 N N . CYS A 1 185 ? -8.257 -20.786 1.665 1.00 79.06 185 CYS A N 1
ATOM 1483 C CA . CYS A 1 185 ? -6.986 -21.508 1.592 1.00 79.06 185 CYS A CA 1
ATOM 1484 C C . CYS A 1 185 ? -5.886 -20.734 0.853 1.00 79.06 185 CYS A C 1
ATOM 1486 O O . CYS A 1 185 ? -4.737 -21.174 0.865 1.00 79.06 185 CYS A O 1
ATOM 1488 N N . SER A 1 186 ? -6.219 -19.610 0.214 1.00 74.44 186 SER A N 1
ATOM 1489 C CA . SER A 1 186 ? -5.247 -18.771 -0.486 1.00 74.44 186 SER A CA 1
ATOM 1490 C C . SER A 1 186 ? -4.240 -18.167 0.487 1.00 74.44 186 SER A C 1
ATOM 1492 O O . SER A 1 186 ? -4.625 -17.656 1.528 1.00 74.44 186 SER A O 1
ATOM 1494 N N . GLU A 1 187 ? -2.966 -18.137 0.116 1.00 73.00 187 GLU A N 1
ATOM 1495 C CA . GLU A 1 187 ? -1.926 -17.396 0.832 1.00 73.00 187 GLU A CA 1
ATOM 1496 C C . GLU A 1 187 ? -1.193 -16.484 -0.160 1.00 73.00 187 GLU A C 1
ATOM 1498 O O . GLU A 1 187 ? -0.911 -16.926 -1.278 1.00 73.00 187 GLU A O 1
ATOM 1503 N N . PRO A 1 188 ? -0.875 -15.226 0.206 1.00 81.88 188 PRO A N 1
ATOM 1504 C CA . PRO A 1 188 ? -1.105 -14.577 1.508 1.00 81.88 188 PRO A CA 1
ATOM 1505 C C . PRO A 1 188 ? -2.543 -14.059 1.714 1.00 81.88 188 PRO A C 1
ATOM 1507 O O . PRO A 1 188 ? -3.335 -14.005 0.769 1.00 81.88 188 PRO A O 1
ATOM 1510 N N . SER A 1 189 ? -2.891 -13.628 2.938 1.00 85.44 189 SER A N 1
ATOM 1511 C CA . SER A 1 189 ? -4.281 -13.281 3.293 1.00 85.44 189 SER A CA 1
ATOM 1512 C C . SER A 1 189 ? -4.923 -12.192 2.430 1.00 85.44 189 SER A C 1
ATOM 1514 O O . SER A 1 189 ? -6.136 -12.222 2.248 1.00 85.44 189 SER A O 1
ATOM 1516 N N . ILE A 1 190 ? -4.167 -11.280 1.809 1.00 81.50 190 ILE A N 1
ATOM 1517 C CA . ILE A 1 190 ? -4.711 -10.321 0.824 1.00 81.50 190 ILE A CA 1
ATOM 1518 C C . ILE A 1 190 ? -5.492 -10.993 -0.324 1.00 81.50 190 ILE A C 1
ATOM 1520 O O . ILE A 1 190 ? -6.392 -10.375 -0.892 1.00 81.50 190 ILE A O 1
ATOM 1524 N N . LEU A 1 191 ? -5.194 -12.256 -0.647 1.00 78.19 191 LEU A N 1
ATOM 1525 C CA . LEU A 1 191 ? -5.872 -13.021 -1.696 1.00 78.19 191 LEU A CA 1
ATOM 1526 C C . LEU A 1 191 ? -7.179 -13.674 -1.219 1.00 78.19 191 LEU A C 1
ATOM 1528 O O . LEU A 1 191 ? -8.053 -13.947 -2.046 1.00 78.19 191 LEU A O 1
ATOM 1532 N N . LYS A 1 192 ? -7.349 -13.860 0.099 1.00 83.94 192 LYS A N 1
ATOM 1533 C CA . LYS A 1 192 ? -8.516 -14.524 0.705 1.00 83.94 192 LYS A CA 1
ATOM 1534 C C . LYS A 1 192 ? -9.787 -13.689 0.625 1.00 83.94 192 LYS A C 1
ATOM 1536 O O . LYS A 1 192 ? -10.878 -14.239 0.762 1.00 83.94 192 LYS A O 1
ATOM 1541 N N . TRP A 1 193 ? -9.681 -12.374 0.439 1.00 82.94 193 TRP A N 1
ATOM 1542 C CA . TRP A 1 193 ? -10.793 -11.448 0.653 1.00 82.94 193 TRP A CA 1
ATOM 1543 C C . TRP A 1 193 ? -11.150 -10.632 -0.576 1.00 82.94 193 TRP A C 1
ATOM 1545 O O . TRP A 1 193 ? -10.294 -10.204 -1.345 1.00 82.94 193 TRP A O 1
ATOM 1555 N N . SER A 1 194 ? -12.439 -10.326 -0.695 1.00 79.19 194 SER A N 1
ATOM 1556 C CA . SER A 1 194 ? -12.943 -9.344 -1.647 1.00 79.19 194 SER A CA 1
ATOM 1557 C C . SER A 1 194 ? -13.954 -8.413 -0.985 1.00 79.19 194 SER A C 1
ATOM 1559 O O . SER A 1 194 ? -14.679 -8.784 -0.054 1.00 79.19 194 SER A O 1
ATOM 1561 N N . SER A 1 195 ? -13.973 -7.172 -1.469 1.00 79.31 195 SER A N 1
ATOM 1562 C CA . SER A 1 195 ? -14.907 -6.143 -1.027 1.00 79.31 195 SER A CA 1
ATOM 1563 C C . SER A 1 195 ? -16.150 -6.156 -1.910 1.00 79.31 195 SER A C 1
ATOM 1565 O O . SER A 1 195 ? -16.059 -6.064 -3.133 1.00 79.31 195 SER A O 1
ATOM 1567 N N . THR A 1 196 ? -17.318 -6.247 -1.288 1.00 70.12 196 THR A N 1
ATOM 1568 C CA . THR A 1 196 ? -18.631 -6.244 -1.959 1.00 70.12 196 THR A CA 1
ATOM 1569 C C . THR A 1 196 ? -19.199 -4.847 -2.138 1.00 70.12 196 THR A C 1
ATOM 1571 O O . THR A 1 196 ? -20.019 -4.620 -3.024 1.00 70.12 196 THR A O 1
ATOM 1574 N N . ALA A 1 197 ? -18.785 -3.905 -1.294 1.00 67.62 197 ALA A N 1
ATOM 1575 C CA . ALA A 1 197 ? -19.284 -2.545 -1.321 1.00 67.62 197 ALA A CA 1
ATOM 1576 C C . ALA A 1 197 ? -18.280 -1.589 -0.689 1.00 67.62 197 ALA A C 1
ATOM 1578 O O . ALA A 1 197 ? -17.446 -1.952 0.140 1.00 67.62 197 ALA A O 1
ATOM 1579 N N . LYS A 1 198 ? -18.397 -0.317 -1.058 1.00 68.94 198 LYS A N 1
ATOM 1580 C CA . LYS A 1 198 ? -17.630 0.729 -0.399 1.00 68.94 198 LYS A CA 1
ATOM 1581 C C . LYS A 1 198 ? -18.149 0.904 1.038 1.00 68.94 198 LYS A C 1
ATOM 1583 O O . LYS A 1 198 ? -19.342 1.174 1.197 1.00 68.94 198 LYS A O 1
ATOM 1588 N N . PRO A 1 199 ? -17.287 0.830 2.069 1.00 68.00 199 PRO A N 1
ATOM 1589 C CA . PRO A 1 199 ? -17.708 1.098 3.435 1.00 68.00 199 PRO A CA 1
ATOM 1590 C C . PRO A 1 199 ? -18.226 2.532 3.557 1.00 68.00 199 PRO A C 1
ATOM 1592 O O . PRO A 1 199 ? -17.571 3.486 3.126 1.00 68.00 199 PRO A O 1
ATOM 1595 N N . SER A 1 200 ? -19.412 2.686 4.146 1.00 70.25 200 SER A N 1
ATOM 1596 C CA . SER A 1 200 ? -19.920 3.994 4.547 1.00 70.25 200 SER A CA 1
ATOM 1597 C C . SER A 1 200 ? -19.499 4.302 5.984 1.00 70.25 200 SER A C 1
ATOM 1599 O O . SER A 1 200 ? -19.304 3.401 6.804 1.00 70.25 200 SER A O 1
ATOM 1601 N N . SER A 1 201 ? -19.379 5.594 6.289 1.00 67.06 201 SER A N 1
ATOM 1602 C CA . SER A 1 201 ? -19.156 6.093 7.648 1.00 67.06 201 SER A CA 1
ATOM 1603 C C . SER A 1 201 ? -20.149 5.496 8.646 1.00 67.06 201 SER A C 1
ATOM 1605 O O . SER A 1 201 ? -19.758 4.996 9.698 1.00 67.06 201 SER A O 1
ATOM 1607 N N . GLU A 1 202 ? -21.425 5.502 8.278 1.00 70.88 202 GLU A N 1
ATOM 1608 C CA . GLU A 1 202 ? -22.532 5.047 9.110 1.00 70.88 202 GLU A CA 1
ATOM 1609 C C . GLU A 1 202 ? -22.452 3.540 9.377 1.00 70.88 202 GLU A C 1
ATOM 1611 O O . GLU A 1 202 ? -22.459 3.114 10.530 1.00 70.88 202 GLU A O 1
ATOM 1616 N N . SER A 1 203 ? -22.213 2.739 8.334 1.00 72.88 203 SER A N 1
ATOM 1617 C CA . SER A 1 203 ? -22.088 1.281 8.459 1.00 72.88 203 SER A CA 1
ATOM 1618 C C . SER A 1 203 ? -20.927 0.867 9.372 1.00 72.88 203 SER A C 1
ATOM 1620 O O . SER A 1 203 ? -21.074 -0.043 10.184 1.00 72.88 203 SER A O 1
ATOM 1622 N N . LEU A 1 204 ? -19.773 1.537 9.272 1.00 77.12 204 LEU A N 1
ATOM 1623 C CA . LEU A 1 204 ? -18.621 1.256 10.140 1.00 77.12 204 LEU A CA 1
ATOM 1624 C C . LEU A 1 204 ? -18.837 1.746 11.574 1.00 77.12 204 LEU A C 1
ATOM 1626 O O . LEU A 1 204 ? -18.357 1.121 12.526 1.00 77.12 204 LEU A O 1
ATOM 1630 N N . LYS A 1 205 ? -19.543 2.869 11.733 1.00 74.25 205 LYS A N 1
ATOM 1631 C CA . LYS A 1 205 ? -19.870 3.426 13.042 1.00 74.25 205 LYS A CA 1
ATOM 1632 C C . LYS A 1 205 ? -20.713 2.442 13.842 1.00 74.25 205 LYS A C 1
ATOM 1634 O O . LYS A 1 205 ? -20.336 2.110 14.962 1.00 74.25 205 LYS A O 1
ATOM 1639 N N . ASP A 1 206 ? -21.781 1.928 13.251 1.00 79.81 206 ASP A N 1
ATOM 1640 C CA . ASP A 1 206 ? -22.704 1.038 13.954 1.00 79.81 206 ASP A CA 1
ATOM 1641 C C . ASP A 1 206 ? -22.123 -0.365 14.155 1.00 79.81 206 ASP A C 1
ATOM 1643 O O . ASP A 1 206 ? -22.367 -0.993 15.183 1.00 79.81 206 ASP A O 1
ATOM 1647 N N . ALA A 1 207 ? -21.305 -0.854 13.219 1.00 78.69 207 ALA A N 1
ATOM 1648 C CA . ALA A 1 207 ? -20.703 -2.181 13.329 1.00 78.69 207 ALA A CA 1
ATOM 1649 C C . ALA A 1 207 ? -19.555 -2.243 14.353 1.00 78.69 207 ALA A C 1
ATOM 1651 O O . ALA A 1 207 ? -19.453 -3.225 15.094 1.00 78.69 207 ALA A O 1
ATOM 1652 N N . ILE A 1 208 ? -18.692 -1.217 14.386 1.00 80.38 208 ILE A N 1
ATOM 1653 C CA . ILE A 1 208 ? -17.422 -1.234 15.132 1.00 80.38 208 ILE A CA 1
ATOM 1654 C C . ILE A 1 208 ? -17.319 -0.044 16.094 1.00 80.38 208 ILE A C 1
ATOM 1656 O O . ILE A 1 208 ? -17.173 -0.237 17.298 1.00 80.38 208 ILE A O 1
ATOM 1660 N N . PHE A 1 209 ? -17.381 1.193 15.589 1.00 76.56 209 PHE A N 1
ATOM 1661 C CA . PHE A 1 209 ? -16.910 2.365 16.348 1.00 76.56 209 PHE A CA 1
ATOM 1662 C C . PHE A 1 209 ? -17.872 2.940 17.390 1.00 76.56 209 PHE A C 1
ATOM 1664 O O . PHE A 1 209 ? -17.460 3.814 18.142 1.00 76.56 209 PHE A O 1
ATOM 1671 N N . CYS A 1 210 ? -19.133 2.517 17.412 1.00 80.62 210 CYS A N 1
ATOM 1672 C CA . CYS A 1 210 ? -20.135 2.873 18.424 1.00 80.62 210 CYS A CA 1
ATOM 1673 C C . CYS A 1 210 ? -20.814 1.627 19.013 1.00 80.62 210 CYS A C 1
ATOM 1675 O O . CYS A 1 210 ? -21.851 1.722 19.671 1.00 80.62 210 CYS A O 1
ATOM 1677 N N . ASN A 1 211 ? -20.222 0.452 18.791 1.00 82.44 211 ASN A N 1
ATOM 1678 C CA . ASN A 1 211 ? -20.720 -0.817 19.288 1.00 82.44 211 ASN A CA 1
ATOM 1679 C C . ASN A 1 211 ? -19.851 -1.305 20.447 1.00 82.44 211 ASN A C 1
ATOM 1681 O O . ASN A 1 211 ? -18.842 -1.960 20.232 1.00 82.44 211 ASN A O 1
ATOM 1685 N N . LYS A 1 212 ? -20.266 -1.064 21.695 1.00 83.44 212 LYS A N 1
ATOM 1686 C CA . LYS A 1 212 ? -19.536 -1.540 22.892 1.00 83.44 212 LYS A CA 1
ATOM 1687 C C . LYS A 1 212 ? -19.345 -3.061 22.947 1.00 83.44 212 LYS A C 1
ATOM 1689 O O . LYS A 1 212 ? -18.441 -3.546 23.628 1.00 83.44 212 LYS A O 1
ATOM 1694 N N . GLY A 1 213 ? -20.215 -3.804 22.265 1.00 85.88 213 GLY A N 1
ATOM 1695 C CA . GLY A 1 213 ? -20.184 -5.259 22.165 1.00 85.88 213 GLY A CA 1
ATOM 1696 C C . GLY A 1 213 ? -19.408 -5.779 20.957 1.00 85.88 213 GLY A C 1
ATOM 1697 O O . GLY A 1 213 ? -19.536 -6.963 20.655 1.00 85.88 213 GLY A O 1
ATOM 1698 N N . PHE A 1 214 ? -18.638 -4.936 20.253 1.00 87.00 214 PHE A N 1
ATOM 1699 C CA . PHE A 1 214 ? -17.907 -5.378 19.068 1.00 87.00 214 PHE A CA 1
ATOM 1700 C C . PHE A 1 214 ? -16.981 -6.559 19.392 1.00 87.00 214 PHE A C 1
ATOM 1702 O O . PHE A 1 214 ? -16.324 -6.611 20.443 1.00 87.00 214 PHE A O 1
ATOM 1709 N N . LEU A 1 215 ? -16.947 -7.516 18.468 1.00 89.75 215 LEU A N 1
ATOM 1710 C CA . LEU A 1 215 ? -16.026 -8.640 18.510 1.00 89.75 215 LEU A CA 1
ATOM 1711 C C . LEU A 1 215 ? -14.759 -8.266 17.750 1.00 89.75 215 LEU A C 1
ATOM 1713 O O . LEU A 1 215 ? -14.828 -7.715 16.651 1.00 89.75 215 LEU A O 1
ATOM 1717 N N . PHE A 1 216 ? -13.623 -8.580 18.359 1.00 89.56 216 PHE A N 1
ATOM 1718 C CA . PHE A 1 216 ? -12.307 -8.462 17.755 1.00 89.56 216 PHE A CA 1
ATOM 1719 C C . PHE A 1 216 ? -11.596 -9.800 17.896 1.00 89.56 216 PHE A C 1
ATOM 1721 O O . PHE A 1 216 ? -11.528 -10.351 18.997 1.00 89.56 216 PHE A O 1
ATOM 1728 N N . THR A 1 217 ? -11.081 -10.306 16.786 1.00 91.12 217 THR A N 1
ATOM 1729 C CA . THR A 1 217 ? -10.306 -11.541 16.726 1.00 91.12 217 THR A CA 1
ATOM 1730 C C . THR A 1 217 ? -8.899 -11.173 16.264 1.00 91.12 217 THR A C 1
ATOM 1732 O O . THR A 1 217 ? -8.751 -10.764 15.118 1.00 91.12 217 THR A O 1
ATOM 1735 N N . PRO A 1 218 ? -7.866 -11.270 17.120 1.00 86.25 218 PRO A N 1
ATOM 1736 C CA . PRO A 1 218 ? -6.489 -11.108 16.666 1.00 86.25 218 PRO A CA 1
ATOM 1737 C C . PRO A 1 218 ? -6.188 -12.107 15.546 1.00 86.25 218 PRO A C 1
ATOM 1739 O O . PRO A 1 218 ? -6.672 -13.244 15.597 1.00 86.25 218 PRO A O 1
ATOM 1742 N N . ILE A 1 219 ? -5.375 -11.709 14.568 1.00 84.38 219 ILE A N 1
ATOM 1743 C CA . ILE A 1 219 ? -4.894 -12.628 13.536 1.00 84.38 219 ILE A CA 1
ATOM 1744 C C . ILE A 1 219 ? -4.078 -13.708 14.248 1.00 84.38 219 ILE A C 1
ATOM 1746 O O . ILE A 1 219 ? -3.009 -13.451 14.798 1.00 84.38 219 ILE A O 1
ATOM 1750 N N . SER A 1 220 ? -4.637 -14.915 14.325 1.00 62.34 220 SER A N 1
ATOM 1751 C CA . SER A 1 220 ? -3.940 -16.059 14.904 1.00 62.34 220 SER A CA 1
ATOM 1752 C C . SER A 1 220 ? -2.900 -16.515 13.898 1.00 62.34 220 SER A C 1
ATOM 1754 O O . SER A 1 220 ? -3.246 -16.981 12.814 1.00 62.34 220 SER A O 1
ATOM 1756 N N . GLN A 1 221 ? -1.628 -16.362 14.251 1.00 54.69 221 GLN A N 1
ATOM 1757 C CA . GLN A 1 221 ? -0.556 -17.010 13.515 1.00 54.69 221 GLN A CA 1
ATOM 1758 C C . GLN A 1 221 ? -0.806 -18.523 13.552 1.00 54.69 221 GLN A C 1
ATOM 1760 O O . GLN A 1 221 ? -1.117 -19.076 14.607 1.00 54.69 221 GLN A O 1
ATOM 1765 N N . SER A 1 222 ? -0.661 -19.211 12.418 1.00 38.00 222 SER A N 1
ATOM 1766 C CA . SER A 1 222 ? -0.340 -20.637 12.474 1.00 38.00 222 SER A CA 1
ATOM 1767 C C . SER A 1 222 ? 0.942 -20.769 13.290 1.00 38.00 222 SER A C 1
ATOM 1769 O O . SER A 1 222 ? 1.901 -20.065 12.977 1.00 38.00 222 SER A O 1
ATOM 1771 N N . ASP A 1 223 ? 0.936 -21.607 14.328 1.00 28.97 223 ASP A N 1
ATOM 1772 C CA . ASP A 1 223 ? 2.015 -21.786 15.305 1.00 28.97 223 ASP A CA 1
ATOM 1773 C C . ASP A 1 223 ? 3.393 -22.007 14.655 1.00 28.97 223 ASP A C 1
ATOM 1775 O O . ASP A 1 223 ? 3.882 -23.125 14.502 1.00 28.97 223 ASP A O 1
ATOM 1779 N N . SER A 1 224 ? 4.063 -20.922 14.290 1.00 32.34 224 SER A N 1
ATOM 1780 C CA . SER A 1 224 ? 5.477 -20.913 13.971 1.00 32.34 224 SER A CA 1
ATOM 1781 C C . SER A 1 224 ? 6.039 -19.525 14.251 1.00 32.34 224 SER A C 1
ATOM 1783 O O . SER A 1 224 ? 5.957 -18.625 13.421 1.00 32.34 224 SER A O 1
ATOM 1785 N N . VAL A 1 225 ? 6.692 -19.451 15.415 1.00 35.62 225 VAL A N 1
ATOM 1786 C CA . VAL A 1 225 ? 7.684 -18.464 15.879 1.00 35.62 225 VAL A CA 1
ATOM 1787 C C . VAL A 1 225 ? 7.228 -17.534 17.021 1.00 35.62 225 VAL A C 1
ATOM 1789 O O . VAL A 1 225 ? 6.910 -16.370 16.842 1.00 35.62 225 VAL A O 1
ATOM 1792 N N . ARG A 1 226 ? 7.336 -18.122 18.224 1.00 33.62 226 ARG A N 1
ATOM 1793 C CA . ARG A 1 226 ? 8.030 -17.650 19.445 1.00 33.62 226 ARG A CA 1
ATOM 1794 C C . ARG A 1 226 ? 7.635 -16.291 20.044 1.00 33.62 226 ARG A C 1
ATOM 1796 O O . ARG A 1 226 ? 7.969 -15.230 19.535 1.00 33.62 226 ARG A O 1
ATOM 1803 N N . GLU A 1 227 ? 7.054 -16.412 21.239 1.00 39.41 227 GLU A N 1
ATOM 1804 C CA . GLU A 1 227 ? 6.947 -15.414 22.306 1.00 39.41 227 GLU A CA 1
ATOM 1805 C C . GLU A 1 227 ? 8.173 -14.498 22.407 1.00 39.41 227 GLU A C 1
ATOM 1807 O O . GLU A 1 227 ? 9.289 -14.996 22.544 1.00 39.41 227 GLU A O 1
ATOM 1812 N N . LEU A 1 228 ? 7.945 -13.181 22.453 1.00 35.97 228 LEU A N 1
ATOM 1813 C CA . LEU A 1 228 ? 8.811 -12.226 23.146 1.00 35.97 228 LEU A CA 1
ATOM 1814 C C . LEU A 1 228 ? 7.998 -11.007 23.631 1.00 35.97 228 LEU A C 1
ATOM 1816 O O . LEU A 1 228 ? 7.545 -10.173 22.854 1.00 35.97 228 LEU A O 1
ATOM 1820 N N . ASP A 1 229 ? 7.880 -10.968 24.958 1.00 37.03 229 ASP A N 1
ATOM 1821 C CA . ASP A 1 229 ? 7.838 -9.832 25.883 1.00 37.03 229 ASP A CA 1
ATOM 1822 C C . ASP A 1 229 ? 6.656 -8.843 25.997 1.00 37.03 229 ASP A C 1
ATOM 1824 O O . ASP A 1 229 ? 6.044 -8.350 25.055 1.00 37.03 229 ASP A O 1
ATOM 1828 N N . ASN A 1 230 ? 6.388 -8.556 27.280 1.00 35.09 230 ASN A N 1
ATOM 1829 C CA . ASN A 1 230 ? 5.291 -7.803 27.888 1.00 35.09 230 ASN A CA 1
ATOM 1830 C C . ASN A 1 230 ? 4.941 -6.453 27.223 1.00 35.09 230 ASN A C 1
ATOM 1832 O O . ASN A 1 230 ? 5.833 -5.643 26.962 1.00 35.09 230 ASN A O 1
ATOM 1836 N N . PRO A 1 231 ? 3.641 -6.105 27.107 1.00 37.19 231 PRO A N 1
ATOM 1837 C CA . PRO A 1 231 ? 3.229 -4.794 26.621 1.00 37.19 231 PRO A CA 1
ATOM 1838 C C . PRO A 1 231 ? 3.524 -3.688 27.657 1.00 37.19 231 PRO A C 1
ATOM 1840 O O . PRO A 1 231 ? 3.287 -3.876 28.858 1.00 37.19 231 PRO A O 1
ATOM 1843 N N . PRO A 1 232 ? 4.001 -2.502 27.231 1.00 35.38 232 PRO A N 1
ATOM 1844 C CA . PRO A 1 232 ? 4.195 -1.369 28.127 1.00 35.38 232 PRO A CA 1
ATOM 1845 C C . PRO A 1 232 ? 2.850 -0.831 28.639 1.00 35.38 232 PRO A C 1
ATOM 1847 O O . PRO A 1 232 ? 1.855 -0.776 27.916 1.00 35.38 232 PRO A O 1
ATOM 1850 N N . LYS A 1 233 ? 2.827 -0.419 29.914 1.00 28.97 233 LYS A N 1
ATOM 1851 C CA . LYS A 1 233 ? 1.632 0.120 30.582 1.00 28.97 233 LYS A CA 1
ATOM 1852 C C . LYS A 1 233 ? 1.132 1.397 29.882 1.00 28.97 233 LYS A C 1
ATOM 1854 O O . LYS A 1 233 ? 1.943 2.293 29.644 1.00 28.97 233 LYS A O 1
ATOM 1859 N N . PRO A 1 234 ? -0.182 1.527 29.619 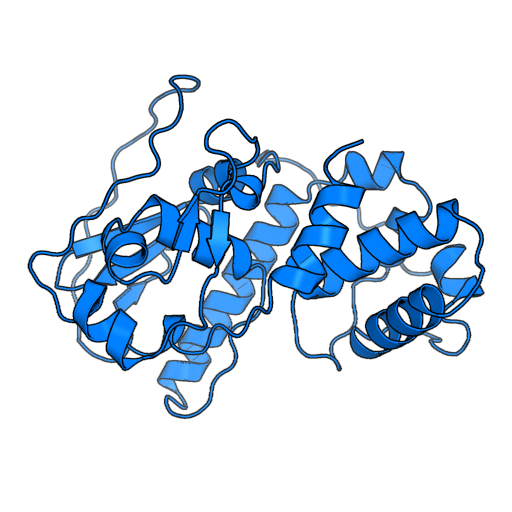1.00 29.19 234 PRO A N 1
ATOM 1860 C CA . PRO A 1 234 ? -0.738 2.703 28.960 1.00 29.19 234 PRO A CA 1
ATOM 1861 C C . PRO A 1 234 ? -0.660 3.947 29.857 1.00 29.19 234 PRO A C 1
ATOM 1863 O O . PRO A 1 234 ? -1.001 3.907 31.043 1.00 29.19 234 PRO A O 1
ATOM 1866 N N . VAL A 1 235 ? -0.225 5.061 29.267 1.00 28.64 235 VAL A N 1
ATOM 1867 C CA . VAL A 1 235 ? -0.265 6.404 29.860 1.00 28.64 235 VAL A CA 1
ATOM 1868 C C . VAL A 1 235 ? -1.620 7.026 29.505 1.00 28.64 235 VAL A C 1
ATOM 1870 O O . VAL A 1 235 ? -1.988 7.023 28.334 1.00 28.64 235 VAL A O 1
ATOM 1873 N N . PRO A 1 236 ? -2.398 7.557 30.461 1.00 27.69 236 PRO A N 1
ATOM 1874 C CA . PRO A 1 236 ? -3.669 8.192 30.131 1.00 27.69 236 PRO A CA 1
ATOM 1875 C C . PRO A 1 236 ? -3.429 9.631 29.649 1.00 27.69 236 PRO A C 1
ATOM 1877 O O . PRO A 1 236 ? -2.633 10.318 30.284 1.00 27.69 236 PRO A O 1
ATOM 1880 N N . LEU A 1 237 ? -4.159 10.122 28.626 1.00 24.31 237 LEU A N 1
ATOM 1881 C CA . LEU A 1 237 ? -4.909 11.403 28.665 1.00 24.31 237 LEU A CA 1
ATOM 1882 C C . LEU A 1 237 ? -5.558 11.861 27.326 1.00 24.31 237 LEU A C 1
ATOM 1884 O O . LEU A 1 237 ? -4.915 11.993 26.299 1.00 24.31 237 LEU A O 1
ATOM 1888 N N . LYS A 1 238 ? -6.819 12.310 27.484 1.00 27.84 238 LYS A N 1
ATOM 1889 C CA . LYS A 1 238 ? -7.625 13.336 26.766 1.00 27.84 238 LYS A CA 1
ATOM 1890 C C . LYS A 1 238 ? -8.164 13.076 25.338 1.00 27.84 238 LYS A C 1
ATOM 1892 O O . LYS A 1 238 ? -7.508 13.194 24.318 1.00 27.84 238 LYS A O 1
ATOM 1897 N N . LYS A 1 239 ? -9.490 12.875 25.332 1.00 31.23 239 LYS A N 1
ATOM 1898 C CA . LYS A 1 239 ? -10.461 12.690 24.236 1.00 31.23 239 LYS A CA 1
ATOM 1899 C C . LYS A 1 239 ? -10.420 13.750 23.113 1.00 31.23 239 LYS A C 1
ATOM 1901 O O . LYS A 1 239 ? -10.687 14.916 23.401 1.00 31.23 239 LYS A O 1
ATOM 1906 N N . LYS A 1 240 ? -10.328 13.305 21.846 1.00 29.03 240 LYS A N 1
ATOM 1907 C CA . LYS A 1 240 ? -11.321 13.472 20.741 1.00 29.03 240 LYS A CA 1
ATOM 1908 C C . LYS A 1 240 ? -10.740 13.032 19.376 1.00 29.03 240 LYS A C 1
ATOM 1910 O O . LYS A 1 240 ? -9.596 13.328 19.085 1.00 29.03 240 LYS A O 1
ATOM 1915 N N . GLY A 1 241 ? -11.578 12.419 18.523 1.00 31.64 241 GLY A N 1
ATOM 1916 C CA . GLY A 1 241 ? -11.449 12.494 17.053 1.00 31.64 241 GLY A CA 1
ATOM 1917 C C . GLY A 1 241 ? -10.754 11.338 16.319 1.00 31.64 241 GLY A C 1
ATOM 1918 O O . GLY A 1 241 ? -9.680 11.534 15.774 1.00 31.64 241 GLY A O 1
ATOM 1919 N N . VAL A 1 242 ? -11.371 10.150 16.239 1.00 30.91 242 VAL A N 1
ATOM 1920 C CA . VAL A 1 242 ? -10.848 9.017 15.426 1.00 30.91 242 VAL A CA 1
ATOM 1921 C C . VAL A 1 242 ? -11.877 8.369 14.508 1.00 30.91 242 VAL A C 1
ATOM 1923 O O . VAL A 1 242 ? -11.511 7.594 13.631 1.00 30.91 242 VAL A O 1
ATOM 1926 N N . SER A 1 243 ? -13.155 8.740 14.624 1.00 32.44 243 SER A N 1
ATOM 1927 C CA . SER A 1 243 ? -14.228 8.116 13.844 1.00 32.44 243 SER A CA 1
ATOM 1928 C C . SER A 1 243 ? -13.976 8.159 12.336 1.00 32.44 243 SER A C 1
ATOM 1930 O O . SER A 1 243 ? -14.410 7.257 11.639 1.00 32.44 243 SER A O 1
ATOM 1932 N N . ASN A 1 244 ? -13.231 9.139 11.820 1.00 28.80 244 ASN A N 1
ATOM 1933 C CA . ASN A 1 244 ? -13.176 9.364 10.383 1.00 28.80 244 ASN A CA 1
ATOM 1934 C C . ASN A 1 244 ? -12.173 8.467 9.635 1.00 28.80 244 ASN A C 1
ATOM 1936 O O . ASN A 1 244 ? -12.441 8.148 8.482 1.00 28.80 244 ASN A O 1
ATOM 1940 N N . LEU A 1 245 ? -11.064 8.001 10.232 1.00 29.08 245 LEU A N 1
ATOM 1941 C CA . LEU A 1 245 ? -9.910 7.455 9.482 1.00 29.08 245 LEU A CA 1
ATOM 1942 C C . LEU A 1 245 ? -10.267 6.334 8.481 1.00 29.08 245 LEU A C 1
ATOM 1944 O O . LEU A 1 245 ? -9.787 6.355 7.350 1.00 29.08 245 LEU A O 1
ATOM 1948 N N . LEU A 1 246 ? -11.164 5.415 8.861 1.00 26.45 246 LEU A N 1
ATOM 1949 C CA . LEU A 1 246 ? -11.626 4.312 8.001 1.00 26.45 246 LEU A CA 1
ATOM 1950 C C . LEU A 1 246 ? -12.741 4.706 7.012 1.00 26.45 246 LEU A C 1
ATOM 1952 O O . LEU A 1 246 ? -13.024 3.970 6.072 1.00 26.45 246 LEU A O 1
ATOM 1956 N N . MET A 1 247 ? -13.370 5.868 7.191 1.00 27.33 247 MET A N 1
ATOM 1957 C CA . MET A 1 247 ? -14.560 6.305 6.445 1.00 27.33 247 MET A CA 1
ATOM 1958 C C . MET A 1 247 ? -14.252 6.801 5.021 1.00 27.33 247 MET A C 1
ATOM 1960 O O . MET A 1 247 ? -15.168 6.958 4.215 1.00 27.33 247 MET A O 1
ATOM 1964 N N . ASN A 1 248 ? -12.975 7.037 4.696 1.00 27.25 248 ASN A N 1
ATOM 1965 C CA . ASN A 1 248 ? -12.539 7.614 3.415 1.00 27.25 248 ASN A CA 1
ATOM 1966 C C . ASN A 1 248 ? -11.626 6.700 2.583 1.00 27.25 248 ASN A C 1
ATOM 1968 O O . ASN A 1 248 ? -11.098 7.124 1.554 1.00 27.25 248 ASN A O 1
ATOM 1972 N N . LEU A 1 249 ? -11.494 5.436 2.982 1.00 27.80 249 LEU A N 1
ATOM 1973 C CA . LEU A 1 249 ? -10.775 4.397 2.250 1.00 27.80 249 LEU A CA 1
ATOM 1974 C C . LEU A 1 249 ? -11.489 4.086 0.920 1.00 27.80 249 LEU A C 1
ATOM 1976 O O . LEU A 1 249 ? -12.425 3.292 0.848 1.00 27.80 249 LEU A O 1
ATOM 1980 N N . LYS A 1 250 ? -11.091 4.781 -0.152 1.00 28.91 250 LYS A N 1
ATOM 1981 C CA . LYS A 1 250 ? -11.505 4.498 -1.534 1.00 28.91 250 LYS A CA 1
ATOM 1982 C C . LYS A 1 250 ? -10.441 3.621 -2.195 1.00 28.91 250 LYS A C 1
ATOM 1984 O O . LYS A 1 250 ? -9.589 4.145 -2.907 1.00 28.91 250 LYS A O 1
ATOM 1989 N N . ILE A 1 251 ? -10.493 2.308 -1.980 1.00 35.72 251 ILE A N 1
ATOM 1990 C CA . ILE A 1 251 ? -9.712 1.360 -2.783 1.00 35.72 251 ILE A CA 1
ATOM 1991 C C . ILE A 1 251 ? -10.689 0.527 -3.605 1.00 35.72 251 ILE A C 1
ATOM 1993 O O . ILE A 1 251 ? -11.451 -0.279 -3.079 1.00 35.72 251 ILE A O 1
ATOM 1997 N N . ASP A 1 252 ? -10.675 0.770 -4.911 1.00 32.34 252 ASP A N 1
ATOM 1998 C CA . ASP A 1 252 ? -11.365 -0.046 -5.903 1.00 32.34 252 ASP A CA 1
ATOM 1999 C C . ASP A 1 252 ? -10.495 -1.289 -6.167 1.00 32.34 252 ASP A C 1
ATOM 2001 O O . ASP A 1 252 ? -9.631 -1.307 -7.054 1.00 32.34 252 ASP A O 1
ATOM 2005 N N . LEU A 1 253 ? -10.652 -2.298 -5.300 1.00 35.06 253 LEU A N 1
ATOM 2006 C CA . LEU A 1 253 ? -9.921 -3.567 -5.372 1.00 35.06 253 LEU A CA 1
ATOM 2007 C C . LEU A 1 253 ? -10.127 -4.359 -6.678 1.00 35.06 253 LEU A C 1
ATOM 2009 O O . LEU A 1 253 ? -9.144 -4.957 -7.095 1.00 35.06 253 LEU A O 1
ATOM 2013 N N . PRO A 1 254 ? -11.280 -4.375 -7.379 1.00 31.58 254 PRO A N 1
ATOM 2014 C CA . PRO A 1 254 ? -11.485 -5.254 -8.537 1.00 31.58 254 PRO A CA 1
ATOM 2015 C C . PRO A 1 254 ? -10.416 -5.121 -9.632 1.00 31.58 254 PRO A C 1
ATOM 2017 O O . PRO A 1 254 ? -9.911 -6.121 -10.137 1.00 31.58 254 PRO A O 1
ATOM 2020 N N . HIS A 1 255 ? -10.010 -3.891 -9.968 1.00 32.31 255 HIS A N 1
ATOM 2021 C CA . HIS A 1 255 ? -8.995 -3.657 -11.001 1.00 32.31 255 HIS A CA 1
ATOM 2022 C C . HIS A 1 255 ? -7.565 -3.967 -10.541 1.00 32.31 255 HIS A C 1
ATOM 2024 O O . HIS A 1 255 ? -6.743 -4.366 -11.360 1.00 32.31 255 HIS A O 1
ATOM 2030 N N . HIS A 1 256 ? -7.262 -3.795 -9.253 1.00 37.06 256 HIS A N 1
ATOM 2031 C CA . HIS A 1 256 ? -5.924 -4.033 -8.700 1.00 37.06 256 HIS A CA 1
ATOM 2032 C C . HIS A 1 256 ? -5.742 -5.501 -8.297 1.00 37.06 256 HIS A C 1
ATOM 2034 O O . HIS A 1 256 ? -4.638 -6.015 -8.394 1.00 37.06 256 HIS A O 1
ATOM 2040 N N . TYR A 1 257 ? -6.827 -6.186 -7.932 1.00 34.59 257 TYR A N 1
ATOM 2041 C CA . TYR A 1 257 ? -6.881 -7.603 -7.580 1.00 34.59 257 TYR A CA 1
ATOM 2042 C C . TYR A 1 257 ? -6.539 -8.498 -8.773 1.00 34.59 257 TYR A C 1
ATOM 2044 O O . TYR A 1 257 ? -5.714 -9.386 -8.628 1.00 34.59 257 TYR A O 1
ATOM 2052 N N . LEU A 1 258 ? -7.066 -8.213 -9.971 1.00 31.61 258 LEU A N 1
ATOM 2053 C CA . LEU A 1 258 ? -6.704 -8.963 -11.183 1.00 31.61 258 LEU A CA 1
ATOM 2054 C C . LEU A 1 258 ? -5.213 -8.824 -11.533 1.00 31.61 258 LEU A C 1
ATOM 2056 O O . LEU A 1 258 ? -4.586 -9.795 -11.942 1.00 31.61 258 LEU A O 1
ATOM 2060 N N . ILE A 1 259 ? -4.634 -7.634 -11.333 1.00 34.75 259 ILE A N 1
ATOM 2061 C CA . ILE A 1 259 ? -3.205 -7.389 -11.579 1.00 34.75 259 ILE A CA 1
ATOM 2062 C C . ILE A 1 259 ? -2.360 -8.055 -10.484 1.00 34.75 259 ILE A C 1
ATOM 2064 O O . ILE A 1 259 ? -1.362 -8.691 -10.791 1.00 34.75 259 ILE A O 1
ATOM 2068 N N . LEU A 1 260 ? -2.774 -7.963 -9.216 1.00 31.75 260 LEU A N 1
ATOM 2069 C CA . LEU A 1 260 ? -2.120 -8.634 -8.089 1.00 31.75 260 LEU A CA 1
ATOM 2070 C C . LEU A 1 260 ? -2.160 -10.161 -8.233 1.00 31.75 260 LEU A C 1
ATOM 2072 O O . LEU A 1 260 ? -1.147 -10.798 -7.985 1.00 31.75 260 LEU A O 1
ATOM 2076 N N . GLN A 1 261 ? -3.268 -10.747 -8.695 1.00 30.69 261 GLN A N 1
ATOM 2077 C CA . GLN A 1 261 ? -3.362 -12.182 -8.982 1.00 30.69 261 GLN A CA 1
ATOM 2078 C C . GLN A 1 261 ? -2.450 -12.600 -10.142 1.00 30.69 261 GLN A C 1
ATOM 2080 O O . GLN A 1 261 ? -1.784 -13.618 -10.034 1.00 30.69 261 GLN A O 1
ATOM 2085 N N . GLN A 1 262 ? -2.367 -11.808 -11.216 1.00 30.70 262 GLN A N 1
ATOM 2086 C CA . GLN A 1 262 ? -1.478 -12.090 -12.355 1.00 30.70 262 GLN A CA 1
ATOM 2087 C C . GLN A 1 262 ? 0.014 -11.919 -12.034 1.00 30.70 262 GLN A C 1
ATOM 2089 O O . GLN A 1 262 ? 0.856 -12.453 -12.748 1.00 30.70 262 GLN A O 1
ATOM 2094 N N . VAL A 1 263 ? 0.344 -11.134 -11.006 1.00 29.33 263 VAL A N 1
ATOM 2095 C CA . VAL A 1 263 ? 1.723 -10.783 -10.640 1.00 29.33 263 VAL A CA 1
ATOM 2096 C C . VAL A 1 263 ? 2.243 -11.607 -9.456 1.00 29.33 263 VAL A C 1
ATOM 2098 O O . VAL A 1 263 ? 3.433 -11.903 -9.409 1.00 29.33 263 VAL A O 1
ATOM 2101 N N . LEU A 1 264 ? 1.382 -11.970 -8.499 1.00 26.97 264 LEU A N 1
ATOM 2102 C CA . LEU A 1 264 ? 1.758 -12.703 -7.281 1.00 26.97 264 LEU A CA 1
ATOM 2103 C C . LEU A 1 264 ? 1.513 -14.215 -7.370 1.00 26.97 264 LEU A C 1
ATOM 2105 O O . LEU A 1 264 ? 2.014 -14.945 -6.520 1.00 26.97 264 LEU A O 1
ATOM 2109 N N . MET A 1 265 ? 0.764 -14.693 -8.368 1.00 27.09 265 MET A N 1
ATOM 2110 C CA . MET A 1 265 ? 0.584 -16.122 -8.631 1.00 27.09 265 MET A CA 1
ATOM 2111 C C . MET A 1 265 ? 1.171 -16.465 -10.012 1.00 27.09 265 MET A C 1
ATOM 2113 O O . MET A 1 265 ? 0.500 -16.212 -11.014 1.00 27.09 265 MET A O 1
ATOM 2117 N N . PRO A 1 266 ? 2.426 -16.958 -10.084 1.00 29.05 266 PRO A N 1
ATOM 2118 C CA . PRO A 1 266 ? 2.989 -17.523 -11.311 1.00 29.05 266 PRO A CA 1
ATOM 2119 C C . PRO A 1 266 ? 2.318 -18.843 -11.717 1.00 29.05 266 PRO A C 1
ATOM 2121 O O . PRO A 1 266 ? 1.884 -19.602 -10.818 1.00 29.05 266 PRO A O 1
#

pLDDT: mean 72.02, std 21.47, range [24.31, 95.56]

Radius of gyration: 19.47 Å; chains: 1; bounding box: 46×42×59 Å

InterPro domains:
  IPR015410 Domain of unknown function DUF1985 [PF09331] (8-136)